Protein 1CDW (pdb70)

Structure (mmCIF, N/CA/C/O backbone):
data_1CDW
#
_entry.id   1CDW
#
_cell.length_a   45.800
_cell.length_b   78.000
_cell.length_c   97.400
_cell.angle_alpha   90.00
_cell.angle_beta   90.00
_cell.angle_gamma   90.00
#
_symmetry.space_group_name_H-M   'P 2 21 21'
#
loop_
_entity.id
_entity.type
_entity.pdbx_description
1 polymer "DNA (5'-D(*CP*TP*GP*CP*TP*AP*TP*AP*AP*AP*AP*GP*GP*CP*TP*G)-3')"
2 polymer "DNA (5'-D(*CP*AP*GP*CP*CP*TP*TP*TP*TP*AP*TP*AP*GP*CP*AP*G)-3')"
3 polymer 'PROTEIN (TATA BINDING PROTEIN (TBP))'
4 water water
#
loop_
_atom_site.group_PDB
_atom_site.id
_atom_site.type_symbol
_atom_site.label_atom_id
_atom_site.label_alt_id
_atom_site.label_comp_id
_atom_site.label_asym_id
_atom_site.label_entity_id
_atom_site.label_seq_id
_atom_site.pdbx_PDB_ins_code
_atom_site.Cartn_x
_atom_site.Cartn_y
_atom_site.Cartn_z
_atom_site.occupancy
_atom_site.B_iso_or_equiv
_atom_site.auth_seq_id
_atom_site.auth_comp_id
_atom_site.auth_asym_id
_atom_site.auth_atom_id
_atom_site.pdbx_PDB_model_num
ATOM 651 N N . SER C 3 1 ? 79.567 95.981 -35.807 1.00 31.29 155 SER A N 1
ATOM 652 C CA . SER C 3 1 ? 78.596 95.084 -36.391 1.00 28.46 155 SER A CA 1
A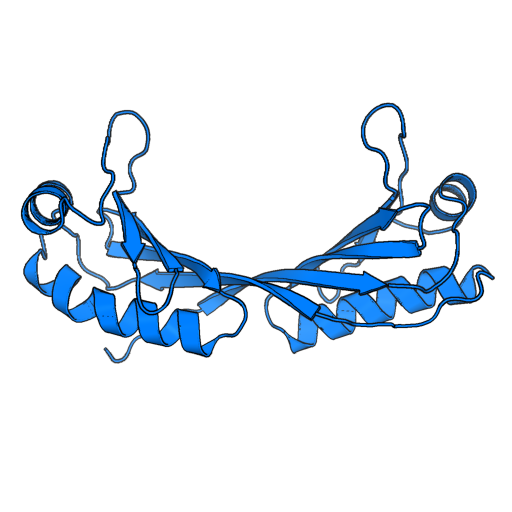TOM 653 C C . SER C 3 1 ? 79.183 93.703 -36.578 1.00 28.17 155 SER A C 1
ATOM 654 O O . SER C 3 1 ? 78.463 92.707 -36.552 1.00 37.13 155 SER A O 1
ATOM 657 N N . GLY C 3 2 ? 80.498 93.647 -36.761 1.00 29.06 156 GLY A N 1
ATOM 658 C CA . GLY C 3 2 ? 81.158 92.375 -36.994 1.00 27.86 156 GLY A CA 1
ATOM 659 C C . GLY C 3 2 ? 81.094 92.093 -38.486 1.00 30.80 156 GLY A C 1
ATOM 660 O O . GLY C 3 2 ? 81.434 91.007 -38.934 1.00 30.19 156 GLY A O 1
ATOM 661 N N . ILE C 3 3 ? 80.677 93.098 -39.254 1.00 33.09 157 ILE A N 1
ATOM 662 C CA . ILE C 3 3 ? 80.554 92.979 -40.701 1.00 33.55 157 ILE A CA 1
ATOM 663 C C . ILE C 3 3 ? 81.395 94.044 -41.383 1.00 30.23 157 ILE A C 1
ATOM 664 O O . ILE C 3 3 ? 81.250 95.229 -41.112 1.00 27.97 157 ILE A O 1
ATOM 669 N N . VAL C 3 4 ? 82.293 93.607 -42.253 1.00 32.19 158 VAL A N 1
ATOM 670 C CA . VAL C 3 4 ? 83.133 94.528 -42.994 1.00 32.37 158 VAL A CA 1
ATOM 671 C C . VAL C 3 4 ? 82.740 94.566 -44.473 1.00 31.06 158 VAL A C 1
ATOM 672 O O . VAL C 3 4 ? 82.780 93.541 -45.166 1.00 28.59 158 VAL A O 1
ATOM 676 N N . PRO C 3 5 ? 82.303 95.739 -44.955 1.00 28.92 159 PRO A N 1
ATOM 677 C CA . PRO C 3 5 ? 81.897 95.936 -46.350 1.00 29.25 159 PRO A CA 1
ATOM 678 C C . PRO C 3 5 ? 83.088 95.615 -47.257 1.00 28.59 159 PRO A C 1
ATOM 679 O O . PRO C 3 5 ? 84.229 95.968 -46.951 1.00 27.39 159 PRO A O 1
ATOM 683 N N . GLN C 3 6 ? 82.825 94.904 -48.340 1.00 27.19 160 GLN A N 1
ATOM 684 C CA . GLN C 3 6 ? 83.876 94.529 -49.259 1.00 28.10 160 GLN A CA 1
ATOM 685 C C . GLN C 3 6 ? 83.888 95.564 -50.374 1.00 25.16 160 GLN A C 1
ATOM 686 O O . GLN C 3 6 ? 82.828 95.974 -50.827 1.00 25.08 160 GLN A O 1
ATOM 692 N N . LEU C 3 7 ? 85.072 95.997 -50.796 1.00 22.96 161 LEU A N 1
ATOM 693 C CA . LEU C 3 7 ? 85.185 96.993 -51.861 1.00 23.66 161 LEU A CA 1
ATOM 694 C C . LEU C 3 7 ? 84.961 96.290 -53.194 1.00 23.33 161 LEU A C 1
ATOM 695 O O . LEU C 3 7 ? 85.524 95.227 -53.435 1.00 23.54 161 LEU A O 1
ATOM 700 N N . GLN C 3 8 ? 84.116 96.870 -54.043 1.00 21.35 162 GLN A N 1
ATOM 701 C CA . GLN C 3 8 ? 83.781 96.264 -55.325 1.00 20.55 162 GLN A CA 1
ATOM 702 C C . GLN C 3 8 ? 84.232 97.058 -56.538 1.00 22.17 162 GLN A C 1
ATOM 703 O O . GLN C 3 8 ? 84.328 96.503 -57.637 1.00 22.20 162 GLN A O 1
ATOM 709 N N . ASN C 3 9 ? 84.467 98.356 -56.364 1.00 19.49 163 ASN A N 1
ATOM 710 C CA . ASN C 3 9 ? 84.860 99.194 -57.494 1.00 22.11 163 ASN A CA 1
ATOM 711 C C . ASN C 3 9 ? 85.479 100.480 -56.972 1.00 21.47 163 ASN A C 1
ATOM 712 O O . ASN C 3 9 ? 85.041 101.017 -55.943 1.00 22.11 163 ASN A O 1
ATOM 717 N N . ILE C 3 10 ? 86.520 100.934 -57.667 1.00 20.57 164 ILE A N 1
ATOM 718 C CA . ILE C 3 10 ? 87.249 102.153 -57.326 1.00 21.05 164 ILE A CA 1
ATOM 719 C C . ILE C 3 10 ? 87.407 102.945 -58.624 1.00 22.41 164 ILE A C 1
ATOM 720 O O . ILE C 3 10 ? 87.739 102.371 -59.663 1.00 22.75 164 ILE A O 1
ATOM 725 N N . VAL C 3 11 ? 87.140 104.245 -58.569 1.00 22.05 165 VAL A N 1
ATOM 726 C CA . VAL C 3 11 ? 87.309 105.131 -59.719 1.00 20.89 165 VAL A CA 1
ATOM 727 C C . VAL C 3 11 ? 88.421 106.114 -59.318 1.00 25.14 165 VAL A C 1
ATOM 728 O O . VAL C 3 11 ? 88.322 106.794 -58.282 1.00 23.84 165 VAL A O 1
ATOM 732 N N . SER C 3 12 ? 89.481 106.167 -60.116 1.00 21.09 166 SER A N 1
ATOM 733 C CA . SER C 3 12 ? 90.592 107.061 -59.839 1.00 21.96 166 SER A CA 1
ATOM 734 C C . SER C 3 12 ? 90.944 107.899 -61.073 1.00 23.26 166 SER A C 1
ATOM 735 O O . SER C 3 12 ? 90.566 107.563 -62.196 1.00 20.27 166 SER A O 1
ATOM 738 N N . THR C 3 13 ? 91.612 109.029 -60.865 1.00 22.63 167 THR A N 1
ATOM 739 C CA . THR C 3 13 ? 92.024 109.852 -61.993 1.00 22.16 167 THR A CA 1
ATOM 740 C C . THR C 3 13 ? 93.498 110.184 -61.817 1.00 20.18 167 THR A C 1
ATOM 741 O O . THR C 3 13 ? 94.027 110.143 -60.702 1.00 19.63 167 THR A O 1
ATOM 745 N N . VAL C 3 14 ? 94.166 110.465 -62.921 1.00 20.10 168 VAL A N 1
ATOM 746 C CA . VAL C 3 14 ? 95.572 110.843 -62.886 1.00 20.84 168 VAL A CA 1
ATOM 747 C C . VAL C 3 14 ? 95.802 111.687 -64.134 1.00 23.03 168 VAL A C 1
ATOM 748 O O . VAL C 3 14 ? 95.032 111.603 -65.108 1.00 23.28 168 VAL A O 1
ATOM 752 N N . ASN C 3 15 ? 96.811 112.547 -64.086 1.00 23.07 169 ASN A N 1
ATOM 753 C CA . ASN C 3 15 ? 97.126 113.415 -65.209 1.00 22.74 169 ASN A CA 1
ATOM 754 C C . ASN C 3 15 ? 98.475 113.035 -65.801 1.00 23.62 169 ASN A C 1
ATOM 755 O O . ASN C 3 15 ? 99.501 113.111 -65.122 1.00 28.70 169 ASN A O 1
ATOM 760 N N . LEU C 3 16 ? 98.473 112.602 -67.061 1.00 27.61 170 LEU A N 1
ATOM 761 C CA . LEU C 3 16 ? 99.708 112.205 -67.757 1.00 29.69 170 LEU A CA 1
ATOM 762 C C . LEU C 3 16 ? 100.630 113.384 -68.118 1.00 29.61 170 LEU A C 1
ATOM 763 O O . LEU C 3 16 ? 101.751 113.202 -68.584 1.00 28.02 170 LEU A O 1
ATOM 768 N N . GLY C 3 17 ? 100.136 114.594 -67.908 1.00 32.87 171 GLY A N 1
ATOM 769 C CA . GLY C 3 17 ? 100.934 115.778 -68.149 1.00 35.37 171 GLY A CA 1
ATOM 770 C C . GLY C 3 17 ? 101.345 116.075 -69.574 1.00 38.24 171 GLY A C 1
ATOM 771 O O . GLY C 3 17 ? 102.324 116.800 -69.788 1.00 43.10 171 GLY A O 1
ATOM 772 N N . CYS C 3 18 ? 100.627 115.537 -70.552 1.00 33.31 172 CYS A N 1
ATOM 773 C CA . CYS C 3 18 ? 100.968 115.822 -71.936 1.00 32.84 172 CYS A CA 1
ATOM 774 C C . CYS C 3 18 ? 99.816 115.525 -72.887 1.00 32.78 172 CYS A C 1
ATOM 775 O O . CYS C 3 18 ? 98.959 114.684 -72.597 1.00 31.72 172 CYS A O 1
ATOM 778 N N . LYS C 3 19 ? 99.748 116.285 -73.976 1.00 31.53 173 LYS A N 1
ATOM 779 C CA . LYS C 3 19 ? 98.701 116.082 -74.967 1.00 33.22 173 LYS A CA 1
ATOM 780 C C . LYS C 3 19 ? 98.938 114.703 -75.555 1.00 31.13 173 LYS A C 1
ATOM 781 O O . LYS C 3 19 ? 100.084 114.268 -75.661 1.00 28.32 173 LYS A O 1
ATOM 787 N N . LEU C 3 20 ? 97.862 114.031 -75.942 1.00 29.53 174 LEU A N 1
ATOM 788 C CA . LEU C 3 20 ? 97.950 112.678 -76.475 1.00 29.28 174 LEU A CA 1
ATOM 789 C C . LEU C 3 20 ? 97.226 112.533 -77.796 1.00 30.87 174 LEU A C 1
ATOM 790 O O . LEU C 3 20 ? 96.199 113.176 -78.015 1.00 29.68 174 LEU A O 1
ATOM 795 N N . ASP C 3 21 ? 97.774 111.699 -78.682 1.00 32.53 175 ASP A N 1
ATOM 796 C CA . ASP C 3 21 ? 97.130 111.429 -79.960 1.00 30.31 175 ASP A CA 1
ATOM 797 C C . ASP C 3 21 ? 96.373 110.115 -79.786 1.00 31.46 175 ASP A C 1
ATOM 798 O O . ASP C 3 21 ? 96.961 109.032 -79.829 1.00 30.89 175 ASP A O 1
ATOM 803 N N . LEU C 3 22 ? 95.065 110.231 -79.572 1.00 34.07 176 LEU A N 1
ATOM 804 C CA . LEU C 3 22 ? 94.191 109.088 -79.358 1.00 28.64 176 LEU A CA 1
ATOM 805 C C . LEU C 3 22 ? 94.181 108.118 -80.532 1.00 30.08 176 LEU A C 1
ATOM 806 O O . LEU C 3 22 ? 94.122 106.905 -80.332 1.00 25.99 176 LEU A O 1
ATOM 811 N N . LYS C 3 23 ? 94.293 108.635 -81.754 1.00 29.83 177 LYS A N 1
ATOM 812 C CA . LYS C 3 23 ? 94.314 107.746 -82.919 1.00 30.41 177 LYS A CA 1
ATOM 813 C C . LYS C 3 23 ? 95.527 106.832 -82.875 1.00 28.60 177 LYS A C 1
ATOM 814 O O . LYS C 3 23 ? 95.420 105.619 -83.068 1.00 28.37 177 LYS A O 1
ATOM 820 N N . THR C 3 24 ? 96.668 107.416 -82.540 1.00 25.81 178 THR A N 1
ATOM 821 C CA . THR C 3 24 ? 97.909 106.674 -82.453 1.00 27.64 178 THR A CA 1
ATOM 822 C C . THR C 3 24 ? 97.826 105.656 -81.328 1.00 29.86 178 THR A C 1
ATOM 823 O O . THR C 3 24 ? 98.270 104.512 -81.478 1.00 30.04 178 THR A O 1
ATOM 827 N N . ILE C 3 25 ? 97.268 106.071 -80.193 1.00 28.87 179 ILE A N 1
ATOM 828 C CA . ILE C 3 25 ? 97.147 105.153 -79.072 1.00 29.01 179 ILE A CA 1
ATOM 829 C C . ILE C 3 25 ? 96.273 103.948 -79.441 1.00 29.18 179 ILE A C 1
ATOM 830 O O . ILE C 3 25 ? 96.647 102.795 -79.185 1.00 27.24 179 ILE A O 1
ATOM 835 N N . ALA C 3 26 ? 95.142 104.228 -80.087 1.00 26.77 180 ALA A N 1
ATOM 836 C CA . ALA C 3 26 ? 94.188 103.203 -80.487 1.00 27.50 180 ALA A CA 1
ATOM 837 C C . ALA C 3 26 ? 94.765 102.229 -81.500 1.00 29.21 180 ALA A C 1
ATOM 838 O O . ALA C 3 26 ? 94.436 101.043 -81.492 1.00 28.38 180 ALA A O 1
ATOM 840 N N . LEU C 3 27 ? 95.600 102.742 -82.393 1.00 29.07 181 LEU A N 1
ATOM 841 C CA . LEU C 3 27 ? 96.197 101.917 -83.423 1.00 30.26 181 LEU A CA 1
ATOM 842 C C . LEU C 3 27 ? 97.273 100.985 -82.900 1.00 30.15 181 LEU A C 1
ATOM 843 O O . LEU C 3 27 ? 97.289 99.787 -83.218 1.00 29.82 181 LEU A O 1
ATOM 848 N N . ARG C 3 28 ? 98.134 101.521 -82.045 1.00 27.76 182 ARG A N 1
ATOM 849 C CA . ARG C 3 28 ? 99.270 100.775 -81.524 1.00 27.13 182 ARG A CA 1
ATOM 850 C C . ARG C 3 28 ? 99.105 99.881 -80.293 1.00 31.98 182 ARG A C 1
ATOM 851 O O . ARG C 3 28 ? 99.722 98.803 -80.215 1.00 29.75 182 ARG A O 1
ATOM 859 N N . ALA C 3 29 ? 98.284 100.308 -79.336 1.00 31.57 183 ALA A N 1
ATOM 860 C CA . ALA C 3 29 ? 98.089 99.525 -78.122 1.00 30.34 183 ALA A CA 1
ATOM 861 C C . ALA C 3 29 ? 97.026 98.461 -78.242 1.00 30.58 183 ALA A C 1
ATOM 862 O O . ALA C 3 29 ? 95.968 98.669 -78.822 1.00 35.17 183 ALA A O 1
ATOM 864 N N . ARG C 3 30 ? 97.335 97.295 -77.702 1.00 37.91 184 ARG A N 1
ATOM 865 C CA . ARG C 3 30 ? 96.401 96.185 -77.712 1.00 40.94 184 ARG A CA 1
ATOM 866 C C . ARG C 3 30 ? 95.312 96.495 -76.686 1.00 37.36 184 ARG A C 1
ATOM 867 O O . ARG C 3 30 ? 95.571 97.147 -75.681 1.00 38.18 184 ARG A O 1
ATOM 875 N N . ASN C 3 31 ? 94.092 96.054 -76.960 1.00 34.56 185 ASN A N 1
ATOM 876 C CA . ASN C 3 31 ? 92.972 96.291 -76.060 1.00 31.56 185 ASN A CA 1
ATOM 877 C C . ASN C 3 31 ? 92.727 97.771 -75.854 1.00 30.71 185 ASN A C 1
ATOM 878 O O . ASN C 3 31 ? 92.395 98.204 -74.755 1.00 29.66 185 ASN A O 1
ATOM 883 N N . ALA C 3 32 ? 92.940 98.548 -76.908 1.00 28.76 186 ALA A N 1
ATOM 884 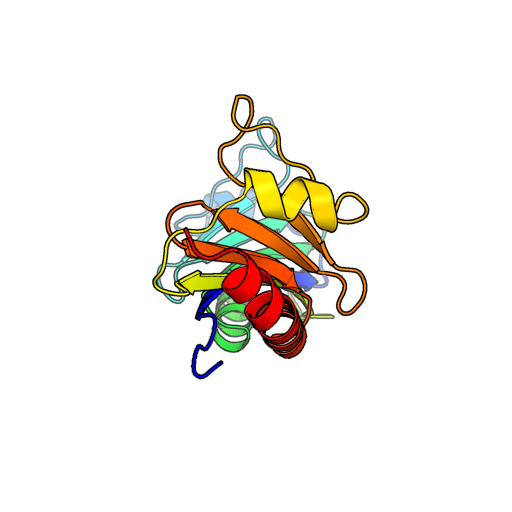C CA . ALA C 3 32 ? 92.725 99.985 -76.883 1.00 27.66 186 ALA A CA 1
ATOM 885 C C . ALA C 3 32 ? 91.842 100.326 -78.079 1.00 33.56 186 ALA A C 1
ATOM 886 O O . ALA C 3 32 ? 92.080 99.859 -79.197 1.00 34.61 186 ALA A O 1
ATOM 888 N N . GLU C 3 33 ? 90.800 101.113 -77.852 1.00 36.82 187 GLU A N 1
ATOM 889 C CA . GLU C 3 33 ? 89.911 101.488 -78.949 1.00 36.71 187 GLU A CA 1
ATOM 890 C C . GLU C 3 33 ? 89.562 102.951 -78.853 1.00 33.67 187 GLU A C 1
ATOM 891 O O . GLU C 3 33 ? 89.633 103.543 -77.786 1.00 29.81 187 GLU A O 1
ATOM 897 N N . TYR C 3 34 ? 89.222 103.534 -79.989 1.00 32.36 188 TYR A N 1
ATOM 898 C CA . TYR C 3 34 ? 88.874 104.937 -80.066 1.00 35.99 188 TYR A CA 1
ATOM 899 C C . TYR C 3 34 ? 87.847 105.184 -81.172 1.00 41.41 188 TYR A C 1
ATOM 900 O O . TYR C 3 34 ? 88.089 104.875 -82.340 1.00 48.28 188 TYR A O 1
ATOM 909 N N . ASN C 3 35 ? 86.693 105.709 -80.792 1.00 42.07 189 ASN A N 1
ATOM 910 C CA . ASN C 3 35 ? 85.627 106.022 -81.726 1.00 41.68 189 ASN A CA 1
ATOM 911 C C . ASN C 3 35 ? 85.105 107.354 -81.226 1.00 40.09 189 ASN A C 1
ATOM 912 O O . ASN C 3 35 ? 84.130 107.418 -80.467 1.00 38.52 189 ASN A O 1
ATOM 917 N N . PRO C 3 36 ? 85.752 108.442 -81.658 1.00 39.57 190 PRO A N 1
ATOM 918 C CA . PRO C 3 36 ? 85.387 109.805 -81.264 1.00 40.42 190 PRO A CA 1
ATOM 919 C C . PRO C 3 36 ? 83.911 110.150 -81.459 1.00 43.49 190 PRO A C 1
ATOM 920 O O . PRO C 3 36 ? 83.363 110.936 -80.693 1.00 46.79 190 PRO A O 1
ATOM 924 N N . LYS C 3 37 ? 83.272 109.548 -82.464 1.00 45.50 191 LYS A N 1
ATOM 925 C CA . LYS C 3 37 ? 81.859 109.794 -82.747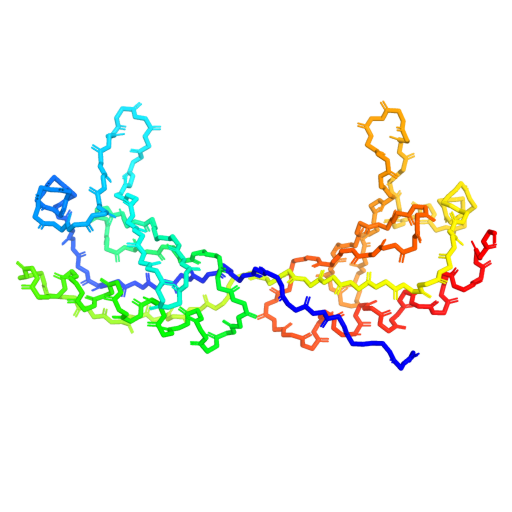 1.00 47.18 191 LYS A CA 1
ATOM 926 C C . LYS C 3 37 ? 80.966 109.150 -81.698 1.00 46.69 191 LYS A C 1
ATOM 927 O O . LYS C 3 37 ? 79.787 109.473 -81.602 1.00 50.74 191 LYS A O 1
ATOM 933 N N . ARG C 3 38 ? 81.531 108.230 -80.926 1.00 44.97 192 ARG A N 1
ATOM 934 C CA . ARG C 3 38 ? 80.788 107.545 -79.881 1.00 41.83 192 ARG A CA 1
ATOM 935 C C . ARG C 3 38 ? 81.138 108.089 -78.499 1.00 39.74 192 ARG A C 1
ATOM 936 O O . ARG C 3 38 ? 80.266 108.287 -77.654 1.00 37.85 192 ARG A O 1
ATOM 944 N N . PHE C 3 39 ? 82.429 108.309 -78.271 1.00 40.21 193 PHE A N 1
ATOM 945 C CA . PHE C 3 39 ? 82.928 108.818 -76.993 1.00 37.19 193 PHE A CA 1
ATOM 946 C C . PHE C 3 39 ? 84.259 109.518 -77.305 1.00 33.39 193 PHE A C 1
ATOM 947 O O . PHE C 3 39 ? 84.962 109.117 -78.230 1.00 36.23 193 PHE A O 1
ATOM 955 N N . ALA C 3 40 ? 84.599 110.548 -76.542 1.00 28.67 194 ALA A N 1
ATOM 956 C CA . ALA C 3 40 ? 85.816 111.316 -76.796 1.00 31.04 194 ALA A CA 1
ATOM 957 C C . ALA C 3 40 ? 87.133 110.777 -76.246 1.00 33.78 194 ALA A C 1
ATOM 958 O O . ALA C 3 40 ? 88.150 111.450 -76.346 1.00 38.45 194 ALA A O 1
ATOM 960 N N . ALA C 3 41 ? 87.138 109.561 -75.716 1.00 31.19 195 ALA A N 1
ATOM 961 C CA . ALA C 3 41 ? 88.356 109.017 -75.144 1.00 26.97 195 ALA A CA 1
ATOM 962 C C . ALA C 3 41 ? 88.725 107.659 -75.728 1.00 28.76 195 ALA A C 1
ATOM 963 O O . ALA C 3 41 ? 87.950 107.048 -76.473 1.00 27.78 195 ALA A O 1
ATOM 965 N N . VAL C 3 42 ? 89.939 107.216 -75.404 1.00 28.62 196 VAL A N 1
ATOM 966 C CA . VAL C 3 42 ? 90.424 105.904 -75.798 1.00 24.86 196 VAL A CA 1
ATOM 967 C C . VAL C 3 42 ? 89.982 105.029 -74.633 1.00 23.44 196 VAL A C 1
ATOM 968 O O . VAL C 3 42 ? 90.080 105.447 -73.470 1.00 21.53 196 VAL A O 1
ATOM 972 N N . ILE C 3 43 ? 89.406 103.874 -74.951 1.00 24.17 197 ILE A N 1
ATOM 973 C CA . ILE C 3 43 ? 88.985 102.924 -73.939 1.00 25.16 197 ILE A CA 1
ATOM 974 C C . ILE C 3 43 ? 90.042 101.827 -74.005 1.00 26.65 197 ILE A C 1
ATOM 975 O O . ILE C 3 43 ? 90.217 101.192 -75.052 1.00 23.41 197 ILE A O 1
ATOM 980 N N . MET C 3 44 ? 90.785 101.653 -72.912 1.00 26.18 198 MET A N 1
ATOM 981 C CA . MET C 3 44 ? 91.837 100.645 -72.847 1.00 24.82 198 MET A CA 1
ATOM 982 C C . MET C 3 44 ? 91.575 99.724 -71.673 1.00 25.75 198 MET A C 1
ATOM 983 O O . MET C 3 44 ? 91.085 100.161 -70.634 1.00 23.71 198 MET A O 1
ATOM 988 N N . ARG C 3 45 ? 91.909 98.451 -71.823 1.00 25.08 199 ARG A N 1
ATOM 989 C CA . ARG C 3 45 ? 91.687 97.496 -70.748 1.00 24.64 199 ARG A CA 1
ATOM 990 C C . ARG C 3 45 ? 92.904 96.627 -70.521 1.00 25.88 199 ARG A C 1
ATOM 991 O O . ARG C 3 45 ? 93.719 96.447 -71.427 1.00 26.93 199 ARG A O 1
ATOM 999 N N . ILE C 3 46 ? 93.073 96.191 -69.274 1.00 24.85 200 ILE A N 1
ATOM 1000 C CA . ILE C 3 46 ? 94.149 95.293 -68.905 1.00 25.56 200 ILE A CA 1
ATOM 1001 C C . ILE C 3 46 ? 93.499 94.220 -68.035 1.00 26.95 200 ILE A C 1
ATOM 1002 O O . ILE C 3 46 ? 92.501 94.481 -67.366 1.00 23.91 200 ILE A O 1
ATOM 1007 N N . ARG C 3 47 ? 94.030 93.004 -68.079 1.00 26.12 201 ARG A N 1
ATOM 1008 C CA . ARG C 3 47 ? 93.452 91.918 -67.298 1.00 27.54 201 ARG A CA 1
ATOM 1009 C C . ARG C 3 47 ? 93.899 91.862 -65.847 1.00 24.33 201 ARG A C 1
ATOM 1010 O O . ARG C 3 47 ? 93.222 91.281 -65.011 1.00 26.73 201 ARG A O 1
ATOM 1018 N N . GLU C 3 48 ? 94.986 92.542 -65.516 1.00 22.67 202 GLU A N 1
ATOM 1019 C CA . GLU C 3 48 ? 95.480 92.470 -64.158 1.00 27.87 202 GLU A CA 1
ATOM 1020 C C . GLU C 3 48 ? 96.258 93.704 -63.716 1.00 27.40 202 GLU A C 1
ATOM 1021 O O . GLU C 3 48 ? 97.282 94.027 -64.309 1.00 32.35 202 GLU A O 1
ATOM 1027 N N . PRO C 3 49 ? 95.701 94.499 -62.788 1.00 26.24 203 PRO A N 1
ATOM 1028 C CA . PRO C 3 49 ? 94.389 94.316 -62.151 1.00 26.48 203 PRO A CA 1
ATOM 1029 C C . PRO C 3 49 ? 93.305 94.509 -63.222 1.00 26.31 203 PRO A C 1
ATOM 1030 O O . PRO C 3 49 ? 93.438 95.384 -64.078 1.00 26.48 203 PRO A O 1
ATOM 1034 N N . ARG C 3 50 ? 92.285 93.652 -63.230 1.00 23.45 204 ARG A N 1
ATOM 1035 C CA . ARG C 3 50 ? 91.226 93.757 -64.228 1.00 19.67 204 ARG A CA 1
ATOM 1036 C C . ARG C 3 50 ? 90.533 95.123 -64.107 1.00 20.55 204 ARG A C 1
ATOM 1037 O O . ARG C 3 50 ? 89.746 95.361 -63.178 1.00 21.79 204 ARG A O 1
ATOM 1045 N N . THR C 3 51 ? 90.792 95.998 -65.072 1.00 17.49 205 THR A N 1
ATOM 1046 C CA . THR C 3 51 ? 90.256 97.352 -65.018 1.00 20.31 205 THR A CA 1
ATOM 1047 C C . THR C 3 51 ? 90.046 97.912 -66.407 1.00 18.56 205 THR A C 1
ATOM 1048 O O . THR C 3 51 ? 90.464 97.303 -67.385 1.00 18.30 205 THR A O 1
ATOM 1052 N N . THR C 3 52 ? 89.421 99.087 -66.474 1.00 20.22 206 THR A N 1
ATOM 1053 C CA . THR C 3 52 ? 89.190 99.803 -67.736 1.00 23.43 206 THR A CA 1
ATOM 1054 C C . THR C 3 52 ? 89.610 101.282 -67.582 1.00 24.88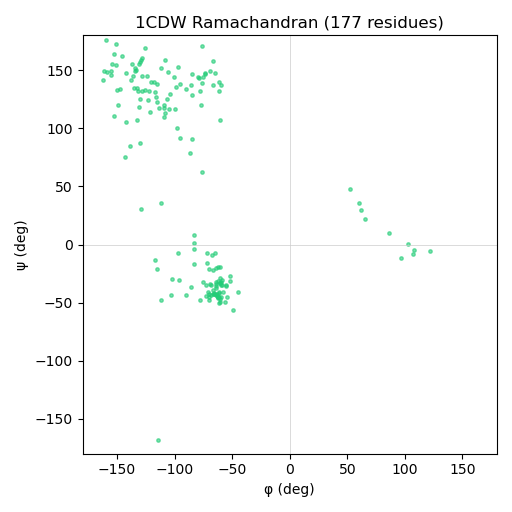 206 THR A C 1
ATOM 1055 O O . THR C 3 52 ? 89.266 101.930 -66.588 1.00 23.69 206 THR A O 1
ATOM 1059 N N . ALA C 3 53 ? 90.378 101.798 -68.538 1.00 23.58 207 ALA A N 1
ATOM 1060 C CA . ALA C 3 53 ? 90.803 103.190 -68.493 1.00 20.59 207 ALA A CA 1
ATOM 1061 C C . ALA C 3 53 ? 90.142 103.982 -69.599 1.00 21.34 207 ALA A C 1
ATOM 1062 O O . ALA C 3 53 ? 89.774 103.441 -70.645 1.00 21.21 207 ALA A O 1
ATOM 1064 N N . LEU C 3 54 ? 89.969 105.270 -69.346 1.00 20.23 208 LEU A N 1
ATOM 1065 C CA . LEU C 3 54 ? 89.420 106.190 -70.330 1.00 22.22 208 LEU A CA 1
ATOM 1066 C C . LEU C 3 54 ? 90.554 107.196 -70.439 1.00 19.93 208 LEU A C 1
ATOM 1067 O O . LEU C 3 54 ? 90.875 107.858 -69.464 1.00 19.40 208 LEU A O 1
ATOM 1072 N N . ILE C 3 55 ? 91.198 107.258 -71.598 1.00 21.16 209 ILE A N 1
ATOM 1073 C CA . ILE C 3 55 ? 92.328 108.151 -71.817 1.00 19.85 209 ILE A CA 1
ATOM 1074 C C . ILE C 3 55 ? 91.912 109.275 -72.764 1.00 24.05 209 ILE A C 1
ATOM 1075 O O . ILE C 3 55 ? 91.461 109.013 -73.881 1.00 24.79 209 ILE A O 1
ATOM 1080 N N . PHE C 3 56 ? 92.011 110.516 -72.291 1.00 23.32 210 PHE A N 1
ATOM 1081 C CA . PHE C 3 56 ? 91.612 111.697 -73.073 1.00 25.85 210 PHE A CA 1
ATOM 1082 C C . PHE C 3 56 ? 92.789 112.378 -73.775 1.00 26.49 210 PHE A C 1
ATOM 1083 O O . PHE C 3 56 ? 93.919 112.302 -73.304 1.00 26.76 210 PHE A O 1
ATOM 1091 N N . SER C 3 57 ? 92.529 113.056 -74.891 1.00 25.97 211 SER A N 1
ATOM 1092 C CA . SER C 3 57 ? 93.609 113.698 -75.639 1.00 29.73 211 SER A CA 1
ATOM 1093 C C . SER C 3 57 ? 94.356 114.747 -74.819 1.00 29.25 211 SER A C 1
ATOM 1094 O O . SER C 3 57 ? 95.519 115.069 -75.098 1.00 28.72 211 SER A O 1
ATOM 1097 N N . SER C 3 58 ? 93.702 115.200 -73.754 1.00 27.45 212 SER A N 1
ATOM 1098 C CA . SER C 3 58 ? 94.265 116.190 -72.852 1.00 28.16 212 SER A CA 1
ATOM 1099 C C . SER C 3 58 ? 95.425 115.631 -72.019 1.00 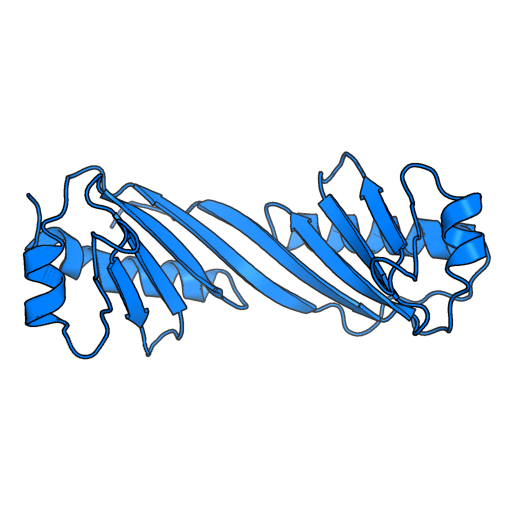28.02 212 SER A C 1
ATOM 1100 O O . SER C 3 58 ? 96.237 116.395 -71.499 1.00 29.01 212 SER A O 1
ATOM 1103 N N . GLY C 3 59 ? 95.481 114.310 -71.879 1.00 23.66 213 GLY A N 1
ATOM 1104 C CA . GLY C 3 59 ? 96.521 113.707 -71.071 1.00 24.05 213 GLY A CA 1
ATOM 1105 C C . GLY C 3 59 ? 95.921 113.205 -69.764 1.00 24.99 213 GLY A C 1
ATOM 1106 O O . GLY C 3 59 ? 96.602 112.536 -68.977 1.00 23.98 213 GLY A O 1
ATOM 1107 N N . LYS C 3 60 ? 94.650 113.532 -69.517 1.00 22.92 214 LYS A N 1
ATOM 1108 C CA . LYS C 3 60 ? 93.985 113.081 -68.299 1.00 22.46 214 LYS A CA 1
ATOM 1109 C C . LYS C 3 60 ? 93.416 111.688 -68.485 1.00 22.60 214 LYS A C 1
ATOM 1110 O O . LYS C 3 60 ? 93.014 111.319 -69.586 1.00 24.72 214 LYS A O 1
ATOM 1116 N N . MET C 3 61 ? 93.417 110.907 -67.413 1.00 22.46 215 MET A N 1
ATOM 1117 C CA . MET C 3 61 ? 92.941 109.541 -67.487 1.00 22.02 215 MET A CA 1
ATOM 1118 C C . MET C 3 61 ? 92.034 109.133 -66.324 1.00 21.78 215 MET A C 1
ATOM 1119 O O . MET C 3 61 ? 92.197 109.608 -65.201 1.00 26.00 215 MET A O 1
ATOM 1124 N N . VAL C 3 62 ? 91.039 108.298 -66.610 1.00 19.54 216 VAL A N 1
ATOM 1125 C CA . VAL C 3 62 ? 90.125 107.786 -65.585 1.00 22.27 216 VAL A CA 1
ATOM 1126 C C . VAL C 3 62 ? 90.342 106.258 -65.558 1.00 22.28 216 VAL A C 1
ATOM 1127 O O . VAL C 3 62 ? 90.405 105.632 -66.612 1.00 25.32 216 VAL A O 1
ATOM 1131 N N . CYS C 3 63 ? 90.533 105.693 -64.367 1.00 19.01 217 CYS A N 1
ATOM 1132 C CA . CYS C 3 63 ? 90.748 104.261 -64.188 1.00 19.42 217 CYS A CA 1
ATOM 1133 C C . CYS C 3 63 ? 89.573 103.719 -63.374 1.00 21.35 217 CYS A C 1
ATOM 1134 O O . CYS C 3 63 ? 89.258 104.242 -62.306 1.00 18.79 217 CYS A O 1
ATOM 1137 N N . THR C 3 64 ? 88.920 102.681 -63.882 1.00 19.96 218 THR A N 1
ATOM 1138 C CA . THR C 3 64 ? 87.762 102.117 -63.211 1.00 19.75 218 THR A CA 1
ATOM 1139 C C . THR C 3 64 ? 87.834 100.583 -63.048 1.00 21.38 218 THR A C 1
ATOM 1140 O O . THR C 3 64 ? 88.537 99.888 -63.813 1.00 19.24 218 THR A O 1
ATOM 1144 N N . GLY C 3 65 ? 87.093 100.068 -62.065 1.00 18.04 219 GLY A N 1
ATOM 1145 C CA . GLY C 3 65 ? 87.015 98.638 -61.853 1.00 16.70 219 GLY A CA 1
ATOM 1146 C C . GLY C 3 65 ? 87.890 97.945 -60.835 1.00 20.44 219 GLY A C 1
ATOM 1147 O O . GLY C 3 65 ? 87.662 96.770 -60.570 1.00 23.92 219 GLY A O 1
ATOM 1148 N N . ALA C 3 66 ? 88.902 98.613 -60.287 1.00 19.72 220 ALA A N 1
ATOM 1149 C CA . ALA C 3 66 ? 89.756 97.962 -59.298 1.00 18.33 220 ALA A CA 1
ATOM 1150 C C . ALA C 3 66 ? 89.014 97.638 -58.000 1.00 22.74 220 ALA A C 1
ATOM 1151 O O . ALA C 3 66 ? 87.989 98.244 -57.671 1.00 22.34 220 ALA A O 1
ATOM 1153 N N . LYS C 3 67 ? 89.545 96.672 -57.264 1.00 21.51 221 LYS A N 1
ATOM 1154 C CA . LYS C 3 67 ? 88.938 96.243 -56.023 1.00 24.24 221 LYS A CA 1
ATOM 1155 C C . LYS C 3 67 ? 89.569 96.887 -54.812 1.00 23.24 221 LYS A C 1
ATOM 1156 O O . LYS C 3 67 ? 89.105 96.680 -53.689 1.00 25.38 221 LYS A O 1
ATOM 1162 N N . SER C 3 68 ? 90.662 97.617 -55.025 1.00 23.44 222 SER A N 1
ATOM 1163 C CA . SER C 3 68 ? 91.323 98.328 -53.929 1.00 25.18 222 SER A CA 1
ATOM 1164 C C . SER C 3 68 ? 92.068 99.549 -54.463 1.00 27.61 222 SER A C 1
ATOM 1165 O O . SER C 3 68 ? 92.327 99.655 -55.672 1.00 27.19 222 SER A O 1
ATOM 1168 N N . GLU C 3 69 ? 92.423 100.446 -53.545 1.00 25.92 223 GLU A N 1
ATOM 1169 C CA . GLU C 3 69 ? 93.137 101.682 -53.849 1.00 25.22 223 GLU A CA 1
ATOM 1170 C C . GLU C 3 69 ? 94.490 101.338 -54.500 1.00 25.95 223 GLU A C 1
ATOM 1171 O O . GLU C 3 69 ? 94.878 101.936 -55.509 1.00 24.93 223 GLU A O 1
ATOM 1177 N N . GLU C 3 70 ? 95.182 100.355 -53.911 1.00 26.86 224 GLU A N 1
ATOM 1178 C CA . GLU C 3 70 ? 96.480 99.868 -54.390 1.00 29.38 224 GLU A CA 1
ATOM 1179 C C . GLU C 3 70 ? 96.332 99.321 -55.810 1.00 26.54 224 GLU A C 1
ATOM 1180 O O . GLU C 3 70 ? 97.138 99.616 -56.699 1.00 23.59 224 GLU A O 1
ATOM 1186 N N . ASN C 3 71 ? 95.331 98.465 -55.996 1.00 19.85 225 ASN A N 1
ATOM 1187 C CA . ASN C 3 71 ? 95.083 97.878 -57.292 1.00 22.80 225 ASN A CA 1
ATOM 1188 C C . ASN C 3 71 ? 94.704 98.951 -58.290 1.00 23.27 225 ASN A C 1
ATOM 1189 O O . ASN C 3 71 ? 95.055 98.861 -59.459 1.00 24.80 225 ASN A O 1
ATOM 1194 N N . SER C 3 72 ? 94.039 100.004 -57.833 1.00 23.72 226 SER A N 1
ATOM 1195 C CA . SER C 3 72 ? 93.650 101.093 -58.733 1.00 23.19 226 SER A CA 1
ATOM 1196 C C . SER C 3 72 ? 94.897 101.882 -59.180 1.00 22.08 226 SER A C 1
ATOM 1197 O O . SER C 3 72 ? 95.070 102.218 -60.366 1.00 19.62 226 SER A O 1
ATOM 1200 N N . ARG C 3 73 ? 95.762 102.191 -58.224 1.00 20.73 227 ARG A N 1
ATOM 1201 C CA . ARG C 3 73 ? 96.978 102.916 -58.547 1.00 25.02 227 ARG A CA 1
ATOM 1202 C C . ARG C 3 73 ? 97.908 102.042 -59.417 1.00 22.07 227 ARG A C 1
ATOM 1203 O O . ARG C 3 73 ? 98.548 102.529 -60.365 1.00 22.03 227 ARG A O 1
ATOM 1211 N N . LEU C 3 74 ? 97.966 100.754 -59.098 1.00 17.98 228 LEU A N 1
ATOM 1212 C CA . LEU C 3 74 ? 98.797 99.844 -59.866 1.00 20.24 228 LEU A CA 1
ATOM 1213 C C . LEU C 3 74 ? 98.324 99.818 -61.316 1.00 21.94 228 LEU A C 1
ATOM 1214 O O . LEU C 3 74 ? 99.135 99.931 -62.233 1.00 22.73 228 LEU A O 1
ATOM 1219 N N . ALA C 3 75 ? 97.013 99.695 -61.524 1.00 20.72 229 ALA A N 1
ATOM 1220 C CA . ALA C 3 75 ? 96.444 99.679 -62.873 1.00 20.80 229 ALA A CA 1
ATOM 1221 C C . ALA C 3 75 ? 96.723 101.022 -63.609 1.00 19.25 229 ALA A C 1
ATOM 1222 O O . ALA C 3 75 ? 97.170 101.045 -64.778 1.00 16.14 229 ALA A O 1
ATOM 1224 N N . ALA C 3 76 ? 96.519 102.134 -62.907 1.00 19.78 230 ALA A N 1
ATOM 1225 C CA . ALA C 3 76 ? 96.780 103.455 -63.483 1.00 19.04 230 ALA A CA 1
ATOM 1226 C C . ALA C 3 76 ? 98.242 103.580 -63.948 1.00 24.09 230 ALA A C 1
ATOM 1227 O O . ALA C 3 76 ? 98.501 104.156 -65.015 1.00 21.77 230 ALA A O 1
ATOM 1229 N N . ARG C 3 77 ? 99.194 103.050 -63.165 1.00 22.71 231 ARG A N 1
ATOM 1230 C CA . ARG C 3 77 ? 100.610 103.105 -63.559 1.00 23.70 231 ARG A CA 1
ATOM 1231 C C . ARG C 3 77 ? 100.885 102.229 -64.773 1.00 22.97 231 ARG A C 1
ATOM 1232 O O . ARG C 3 77 ? 101.698 102.583 -65.621 1.00 22.92 231 ARG A O 1
ATOM 1240 N N . LYS C 3 78 ? 100.196 101.099 -64.874 1.00 22.14 232 LYS A N 1
ATOM 1241 C CA . LYS C 3 78 ? 100.371 100.241 -66.037 1.00 23.15 232 LYS A CA 1
ATOM 1242 C C . LYS C 3 78 ? 99.872 100.957 -67.301 1.00 24.09 232 LYS A C 1
ATOM 1243 O O . LYS C 3 78 ? 100.532 100.899 -68.351 1.00 23.50 232 LYS A O 1
ATOM 1249 N N . TYR C 3 79 ? 98.727 101.642 -67.207 1.00 19.44 233 TYR A N 1
ATOM 1250 C CA . TYR C 3 79 ? 98.194 102.377 -68.362 1.00 21.64 233 TYR A CA 1
ATOM 1251 C C . TYR C 3 79 ? 99.147 103.523 -68.716 1.00 24.44 233 TYR A C 1
ATOM 1252 O O . TYR C 3 79 ? 99.393 103.801 -69.901 1.00 23.47 233 TYR A O 1
ATOM 1261 N N . ALA C 3 80 ? 99.657 104.206 -67.689 1.00 23.06 234 ALA A N 1
ATOM 1262 C CA . ALA C 3 80 ? 100.591 105.306 -67.897 1.00 21.97 234 ALA A CA 1
ATOM 1263 C C . ALA C 3 80 ? 101.860 104.799 -68.604 1.00 23.80 234 ALA A C 1
ATOM 1264 O O . ALA C 3 80 ? 102.380 105.453 -69.508 1.00 28.65 234 ALA A O 1
ATOM 1266 N N . ARG C 3 81 ? 102.351 103.629 -68.201 1.00 23.55 235 ARG A N 1
ATOM 1267 C CA . ARG C 3 81 ? 103.541 103.038 -68.803 1.00 25.89 235 ARG A CA 1
ATOM 1268 C C . ARG C 3 81 ? 103.308 102.732 -70.266 1.00 26.82 235 ARG A C 1
ATOM 1269 O O . ARG C 3 81 ? 104.181 102.962 -71.087 1.00 29.37 235 ARG A O 1
ATOM 1277 N N . VAL C 3 82 ? 102.141 102.184 -70.589 1.00 27.80 236 VAL A N 1
ATOM 1278 C CA . VAL C 3 82 ? 101.793 101.883 -71.982 1.00 26.61 236 VAL A CA 1
ATOM 1279 C C . VAL C 3 82 ? 101.895 103.149 -72.835 1.00 22.79 236 VAL A C 1
ATOM 1280 O O . VAL C 3 82 ? 102.539 103.150 -73.873 1.00 24.74 236 VAL A O 1
ATOM 1284 N N . VAL C 3 83 ? 101.279 104.229 -72.375 1.00 25.26 237 VAL A N 1
ATOM 1285 C CA . VAL C 3 83 ? 101.312 105.505 -73.094 1.00 27.97 237 VAL A CA 1
ATOM 1286 C C . VAL C 3 83 ? 102.758 106.020 -73.218 1.00 29.45 237 VAL A C 1
ATOM 1287 O O . VAL C 3 83 ? 103.184 106.512 -74.282 1.00 26.75 237 VAL A O 1
ATOM 1291 N N . GLN C 3 84 ? 103.510 105.862 -72.129 1.00 31.84 238 GLN A N 1
ATOM 1292 C CA . GLN C 3 84 ? 104.905 106.282 -72.074 1.00 32.81 238 GLN A CA 1
ATOM 1293 C C . GLN C 3 84 ? 105.755 105.531 -73.103 1.00 31.02 238 GLN A C 1
ATOM 1294 O O . GLN C 3 84 ? 106.474 106.153 -73.883 1.00 31.61 238 GLN A O 1
ATOM 1300 N N . LYS C 3 85 ? 105.644 104.201 -73.108 1.00 29.52 239 LYS A N 1
ATOM 1301 C CA . LYS C 3 85 ? 106.378 103.338 -74.029 1.00 27.20 239 LYS A CA 1
ATOM 1302 C C . LYS C 3 85 ? 106.037 103.655 -75.490 1.00 31.79 239 LYS A C 1
ATOM 1303 O O . LYS C 3 85 ? 106.853 103.426 -76.396 1.00 32.51 239 LYS A O 1
ATOM 1309 N N . LEU C 3 86 ? 104.821 104.140 -75.722 1.00 27.85 240 LEU A N 1
ATOM 1310 C CA . LEU C 3 86 ? 104.397 104.493 -77.067 1.00 27.95 240 LEU A CA 1
ATOM 1311 C C . LEU C 3 86 ? 105.207 105.683 -77.577 1.00 29.73 240 LEU A C 1
ATOM 1312 O O . LEU C 3 86 ? 105.278 105.917 -78.784 1.00 33.69 240 LEU A O 1
ATOM 1317 N N . GLY C 3 87 ? 105.783 106.453 -76.657 1.00 33.99 241 GLY A N 1
ATOM 1318 C CA . GLY C 3 87 ? 106.593 107.597 -77.048 1.00 31.41 241 GLY A CA 1
ATOM 1319 C C . GLY C 3 87 ? 106.154 108.949 -76.523 1.00 32.24 241 GLY A C 1
ATOM 1320 O O . GLY C 3 87 ? 106.849 109.948 -76.732 1.00 33.56 241 GLY A O 1
ATOM 1321 N N . PHE C 3 88 ? 105.009 109.001 -75.850 1.00 29.22 242 PHE A N 1
ATOM 1322 C CA . PHE C 3 88 ? 104.521 110.266 -75.309 1.00 30.21 242 PHE A CA 1
ATOM 1323 C C . PHE C 3 88 ? 105.262 110.600 -74.007 1.00 29.68 242 PHE A C 1
ATOM 1324 O O . PHE C 3 88 ? 105.604 109.704 -73.240 1.00 29.91 242 PHE A O 1
ATOM 1332 N N . PRO C 3 89 ? 105.562 111.895 -73.766 1.00 32.17 243 PRO A N 1
ATOM 1333 C CA . PRO C 3 89 ? 106.268 112.327 -72.536 1.00 34.10 243 PRO A CA 1
ATOM 1334 C C . PRO C 3 89 ? 105.347 112.338 -71.293 1.00 34.48 243 PRO A C 1
ATOM 1335 O O . PRO C 3 89 ? 105.154 113.375 -70.639 1.00 32.22 243 PRO A O 1
ATOM 1339 N N . ALA C 3 90 ? 104.852 111.147 -70.950 1.00 34.54 244 ALA A N 1
ATOM 1340 C CA . ALA C 3 90 ? 103.902 110.949 -69.857 1.00 32.62 244 ALA A CA 1
ATOM 1341 C C . ALA C 3 90 ? 104.484 111.002 -68.467 1.00 31.52 244 ALA A C 1
ATOM 1342 O O . ALA C 3 90 ? 105.549 110.450 -68.221 1.00 29.12 244 ALA A O 1
ATOM 1344 N N . LYS C 3 91 ? 103.736 111.652 -67.572 1.00 32.23 245 LYS A N 1
ATOM 1345 C CA . LYS C 3 91 ? 104.061 111.790 -66.150 1.00 32.54 245 LYS A CA 1
ATOM 1346 C C . LYS C 3 91 ? 102.969 111.011 -65.392 1.00 31.23 245 LYS A C 1
ATOM 1347 O O . LYS C 3 91 ? 102.172 110.279 -65.993 1.00 27.83 245 LYS A O 1
ATOM 1353 N N . PHE C 3 92 ? 102.918 111.198 -64.079 1.00 25.63 246 PHE A N 1
ATOM 1354 C CA . PHE C 3 92 ? 101.918 110.552 -63.245 1.00 22.75 246 PHE A CA 1
ATOM 1355 C C . PHE C 3 92 ? 101.575 111.611 -62.204 1.00 24.61 246 PHE A C 1
ATOM 1356 O O . PHE C 3 92 ? 102.018 111.541 -61.062 1.00 27.62 246 PHE A O 1
ATOM 1364 N N . LEU C 3 93 ? 100.804 112.611 -62.619 1.00 26.04 247 LEU A N 1
ATOM 1365 C CA . LEU C 3 93 ? 100.451 113.733 -61.751 1.00 26.96 247 LEU A CA 1
ATOM 1366 C C . LEU C 3 93 ? 99.083 113.727 -61.058 1.00 26.51 247 LEU A C 1
ATOM 1367 O O . LEU C 3 93 ? 98.057 113.407 -61.657 1.00 25.31 247 LEU A O 1
ATOM 1372 N N . ASP C 3 94 ? 99.084 114.080 -59.779 1.00 25.74 248 ASP A N 1
ATOM 1373 C CA . ASP C 3 94 ? 97.861 114.178 -58.998 1.00 27.66 248 ASP A CA 1
ATOM 1374 C C . ASP C 3 94 ? 96.953 112.966 -59.028 1.00 27.45 248 ASP A C 1
ATOM 1375 O O . ASP C 3 94 ? 95.749 113.110 -59.257 1.00 25.14 248 ASP A O 1
ATOM 1380 N N . PHE C 3 95 ? 97.519 111.779 -58.828 1.00 27.46 249 PHE A N 1
ATOM 1381 C CA . PHE C 3 95 ? 96.712 110.570 -58.791 1.00 24.19 249 P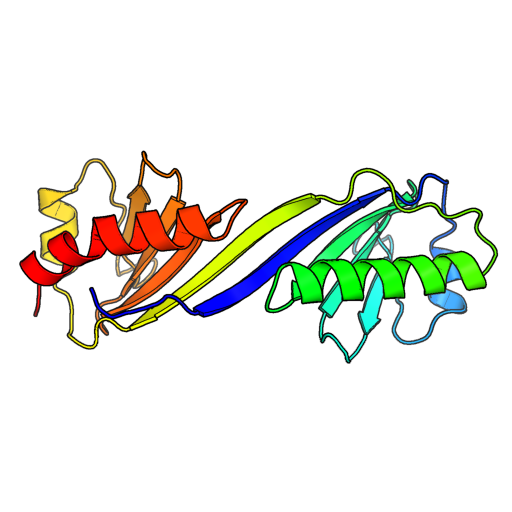HE A CA 1
ATOM 1382 C C . PHE C 3 95 ? 95.748 110.717 -57.623 1.00 25.02 249 PHE A C 1
ATOM 1383 O O . PHE C 3 95 ? 96.167 111.029 -56.509 1.00 25.27 249 PHE A O 1
ATOM 1391 N N . LYS C 3 96 ? 94.467 110.443 -57.854 1.00 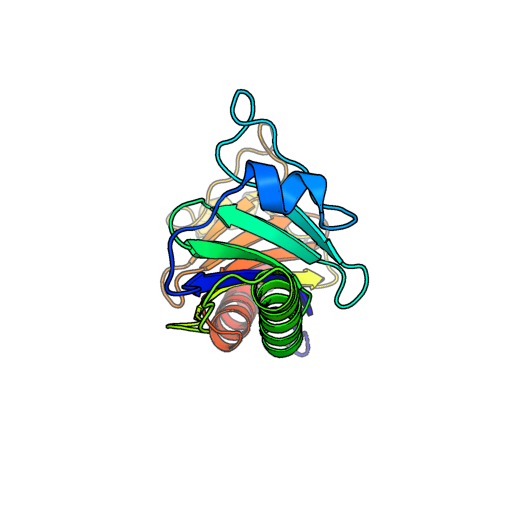22.39 250 LYS A N 1
ATOM 1392 C CA . LYS C 3 96 ? 93.490 110.593 -56.799 1.00 19.97 250 LYS A CA 1
ATOM 1393 C C . LYS C 3 96 ? 92.340 109.608 -56.873 1.00 19.32 250 LYS A C 1
ATOM 1394 O O . LYS C 3 96 ? 91.788 109.385 -57.949 1.00 19.78 250 LYS A O 1
ATOM 1400 N N . ILE C 3 97 ? 91.997 109.006 -55.731 1.00 20.35 251 ILE A N 1
ATOM 1401 C CA . ILE C 3 97 ? 90.838 108.104 -55.650 1.00 21.77 251 ILE A CA 1
ATOM 1402 C C . ILE C 3 97 ? 89.595 109.007 -55.608 1.00 22.36 251 ILE A C 1
ATOM 1403 O O . ILE C 3 97 ? 89.440 109.851 -54.715 1.00 19.47 251 ILE A O 1
ATOM 1408 N N . GLN C 3 98 ? 88.728 108.839 -56.600 1.00 21.77 252 GLN A N 1
ATOM 1409 C CA . GLN C 3 98 ? 87.537 109.654 -56.722 1.00 22.02 252 GLN A CA 1
ATOM 1410 C C . GLN C 3 98 ? 86.242 109.066 -56.156 1.00 21.99 252 GLN A C 1
ATOM 1411 O O . GLN C 3 98 ? 85.357 109.817 -55.706 1.00 23.18 252 GLN A O 1
ATOM 1417 N N . ASN C 3 99 ? 86.116 107.743 -56.178 1.00 19.12 253 ASN A N 1
ATOM 1418 C CA . ASN C 3 99 ? 84.896 107.108 -55.693 1.00 20.07 253 ASN A CA 1
ATOM 1419 C C . ASN C 3 99 ? 85.249 105.678 -55.350 1.00 18.69 253 ASN A C 1
ATOM 1420 O O . ASN C 3 99 ? 86.152 105.099 -55.950 1.00 19.44 253 ASN A O 1
ATOM 1425 N N . MET C 3 100 ? 84.573 105.132 -54.354 1.00 17.92 254 MET A N 1
ATOM 1426 C CA . MET C 3 100 ? 84.799 103.759 -53.927 1.00 19.16 254 MET A CA 1
ATOM 1427 C C . MET C 3 100 ? 83.423 103.162 -53.659 1.00 20.11 254 MET A C 1
ATOM 1428 O O . MET C 3 100 ? 82.541 103.833 -53.122 1.00 18.67 254 MET A O 1
ATOM 1433 N N . VAL C 3 101 ? 83.244 101.901 -54.011 1.00 18.53 255 VAL A N 1
ATOM 1434 C CA . VAL C 3 101 ? 81.971 101.230 -53.793 1.00 19.43 255 VAL A CA 1
ATOM 1435 C C . VAL C 3 101 ? 82.200 99.982 -52.930 1.00 21.72 255 VAL A C 1
ATOM 1436 O O . VAL C 3 101 ? 83.130 99.212 -53.172 1.00 21.79 255 VAL A O 1
ATOM 1440 N N . GLY C 3 102 ? 81.380 99.814 -51.898 1.00 23.52 256 GLY A N 1
ATOM 1441 C CA . GLY C 3 102 ? 81.490 98.656 -51.031 1.00 21.14 256 GLY A CA 1
ATOM 1442 C C . GLY C 3 102 ? 80.120 98.003 -50.909 1.00 27.01 256 GLY A C 1
ATOM 1443 O O . GLY C 3 102 ? 79.090 98.611 -51.258 1.00 22.89 256 GLY A O 1
ATOM 1444 N N . SER C 3 103 ? 80.100 96.738 -50.496 1.00 23.90 257 SER A N 1
ATOM 1445 C CA . SER C 3 103 ? 78.849 96.018 -50.304 1.00 25.28 257 SER A CA 1
ATOM 1446 C C . SER C 3 103 ? 79.014 94.954 -49.219 1.00 26.34 257 SER A C 1
ATOM 1447 O O . SER C 3 103 ? 80.141 94.523 -48.911 1.00 22.61 257 SER A O 1
ATOM 1450 N N . CYS C 3 104 ? 77.892 94.612 -48.592 1.00 26.24 258 CYS A N 1
ATOM 1451 C CA . CYS C 3 104 ? 77.857 93.613 -47.539 1.00 26.17 258 CYS A CA 1
ATOM 1452 C C . CYS C 3 104 ? 76.437 93.101 -47.385 1.00 26.21 258 CYS A C 1
ATOM 1453 O O . CYS C 3 104 ? 75.517 93.578 -48.035 1.00 25.36 258 CYS A O 1
ATOM 1456 N N . ASP C 3 105 ? 76.279 92.118 -46.518 1.00 29.34 259 ASP A N 1
ATOM 1457 C CA . ASP C 3 105 ? 75.010 91.487 -46.260 1.00 28.23 259 ASP A CA 1
ATOM 1458 C C . ASP C 3 105 ? 74.817 91.458 -44.745 1.00 30.95 259 ASP A C 1
ATOM 1459 O O . ASP C 3 105 ? 75.694 90.985 -44.022 1.00 33.08 259 ASP A O 1
ATOM 1464 N N . VAL C 3 106 ? 73.705 92.005 -44.254 1.00 30.87 260 VAL A N 1
ATOM 1465 C CA . VAL C 3 106 ? 73.449 91.994 -42.816 1.00 33.47 260 VAL A CA 1
ATOM 1466 C C . VAL C 3 106 ? 72.830 90.661 -42.414 1.00 37.22 260 VAL A C 1
ATOM 1467 O O . VAL C 3 106 ? 72.581 90.391 -41.247 1.00 40.63 260 VAL A O 1
ATOM 1471 N N . LYS C 3 107 ? 72.578 89.834 -43.418 1.00 40.10 261 LYS A N 1
ATOM 1472 C CA . LYS C 3 107 ? 72.022 88.508 -43.240 1.00 42.10 261 LYS A CA 1
ATOM 1473 C C . LYS C 3 107 ? 70.628 88.378 -42.624 1.00 43.33 261 LYS A C 1
ATOM 1474 O O . LYS C 3 107 ? 70.313 87.370 -41.996 1.00 45.40 261 LYS A O 1
ATOM 1480 N N . PHE C 3 108 ? 69.783 89.379 -42.828 1.00 43.35 262 PHE A N 1
ATOM 1481 C CA . PHE C 3 108 ? 68.402 89.322 -42.362 1.00 40.31 262 PHE A CA 1
ATOM 1482 C C . PHE C 3 108 ? 67.603 90.263 -43.248 1.00 41.81 262 PHE A C 1
ATOM 1483 O O . PHE C 3 108 ? 68.161 91.234 -43.765 1.00 39.38 262 PHE A O 1
ATOM 1491 N N . PRO C 3 109 ? 66.328 89.925 -43.529 1.00 41.49 263 PRO A N 1
ATOM 1492 C CA . PRO C 3 109 ? 65.471 90.766 -44.374 1.00 40.31 263 PRO A CA 1
ATOM 1493 C C . PRO C 3 109 ? 65.124 92.076 -43.669 1.00 38.85 263 PRO A C 1
ATOM 1494 O O . PRO C 3 109 ? 65.030 92.125 -42.441 1.00 38.20 263 PRO A O 1
ATOM 1498 N N . ILE C 3 110 ? 64.928 93.131 -44.452 1.00 33.60 264 ILE A N 1
ATOM 1499 C CA . ILE C 3 110 ? 64.661 94.442 -43.889 1.00 31.65 264 ILE A CA 1
ATOM 1500 C C . ILE C 3 110 ? 63.314 94.988 -44.342 1.00 34.14 264 ILE A C 1
ATOM 1501 O O . ILE C 3 110 ? 62.920 94.839 -45.500 1.00 32.58 264 ILE A O 1
ATOM 1506 N N . ARG C 3 111 ? 62.616 95.618 -43.406 1.00 34.85 265 ARG A N 1
ATOM 1507 C CA . ARG C 3 111 ? 61.322 96.217 -43.651 1.00 36.55 265 ARG A CA 1
ATOM 1508 C C . ARG C 3 111 ? 61.542 97.621 -44.165 1.00 36.86 265 ARG A C 1
ATOM 1509 O O . ARG C 3 111 ? 61.393 98.605 -43.423 1.00 37.38 265 ARG A O 1
ATOM 1517 N N . LEU C 3 112 ? 61.884 97.711 -45.445 1.00 37.43 266 LEU A N 1
ATOM 1518 C CA . LEU C 3 112 ? 62.141 98.991 -46.092 1.00 35.99 266 LEU A CA 1
ATOM 1519 C C . LEU C 3 112 ? 60.979 99.960 -45.955 1.00 35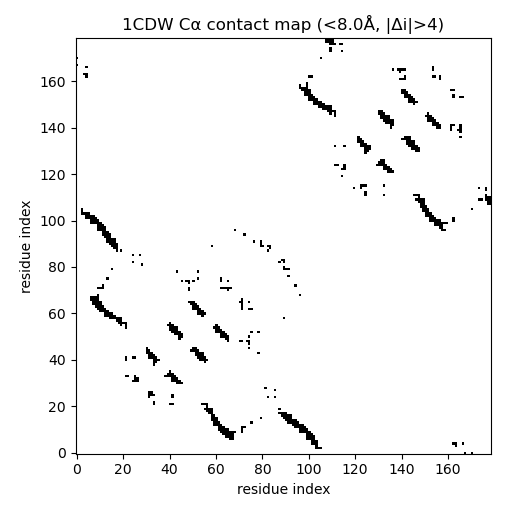.77 266 LEU A C 1
ATOM 1520 O O . LEU C 3 112 ? 61.188 101.169 -45.819 1.00 34.66 266 LEU A O 1
ATOM 1525 N N . GLU C 3 113 ? 59.758 99.422 -45.978 1.00 35.19 267 GLU A N 1
ATOM 1526 C CA . GLU C 3 113 ? 58.554 100.249 -45.866 1.00 37.54 267 GLU A CA 1
ATOM 1527 C C . GLU C 3 113 ? 58.563 100.986 -44.547 1.00 36.58 267 GLU A C 1
ATOM 1528 O O . GLU C 3 113 ? 58.049 102.107 -44.445 1.00 38.12 267 GLU A O 1
ATOM 1534 N N . GLY C 3 114 ? 59.136 100.341 -43.533 1.00 36.53 268 GLY A N 1
ATOM 1535 C CA . GLY C 3 114 ? 59.226 100.950 -42.223 1.00 38.56 268 GLY A CA 1
ATOM 1536 C C . GLY C 3 114 ? 60.343 101.973 -42.142 1.00 40.34 268 GLY A C 1
ATOM 1537 O O . GLY C 3 114 ? 60.146 103.108 -41.658 1.00 39.91 268 GLY A O 1
ATOM 1538 N N . LEU C 3 115 ? 61.518 101.582 -42.632 1.00 39.21 269 LEU A N 1
ATOM 1539 C CA . LEU C 3 115 ? 62.677 102.461 -42.603 1.00 35.58 269 LEU A CA 1
ATOM 1540 C C . LEU C 3 115 ? 62.364 103.789 -43.253 1.00 35.88 269 LEU A C 1
ATOM 1541 O O . LEU C 3 115 ? 62.673 104.837 -42.690 1.00 38.65 269 LEU A O 1
ATOM 1546 N N . VAL C 3 116 ? 61.709 103.753 -44.409 1.00 32.12 270 VAL A N 1
ATOM 1547 C CA . VAL C 3 116 ? 61.408 104.980 -45.127 1.00 31.14 270 VAL A CA 1
ATOM 1548 C C . VAL C 3 116 ? 60.569 105.979 -44.332 1.00 35.58 270 VAL A C 1
ATOM 1549 O O . VAL C 3 116 ? 60.802 107.189 -44.390 1.00 38.15 270 VAL A O 1
ATOM 1553 N N . LEU C 3 117 ? 59.658 105.460 -43.519 1.00 38.89 271 LEU A N 1
ATOM 1554 C CA . LEU C 3 117 ? 58.767 106.300 -42.722 1.00 42.29 271 LEU A CA 1
ATOM 1555 C C . LEU C 3 117 ? 59.501 107.032 -41.596 1.00 42.93 271 LEU A C 1
ATOM 1556 O O . LEU C 3 117 ? 59.332 108.233 -41.391 1.00 45.10 271 LEU A O 1
ATOM 1561 N N . THR C 3 118 ? 60.310 106.290 -40.857 1.00 42.73 272 THR A N 1
ATOM 1562 C CA . THR C 3 118 ? 61.062 106.857 -39.756 1.00 42.79 272 THR A CA 1
ATOM 1563 C C . THR C 3 118 ? 62.226 107.736 -40.224 1.00 42.21 272 THR A C 1
ATOM 1564 O O . THR C 3 118 ? 62.539 108.749 -39.602 1.00 42.90 272 THR A O 1
ATOM 1568 N N . HIS C 3 119 ? 62.859 107.358 -41.331 1.00 39.81 273 HIS A N 1
ATOM 1569 C CA . HIS C 3 119 ? 63.998 108.116 -41.822 1.00 37.04 273 HIS A CA 1
ATOM 1570 C C . HIS C 3 119 ? 63.723 108.827 -43.105 1.00 38.80 273 HIS A C 1
ATOM 1571 O O . HIS C 3 119 ? 64.611 108.996 -43.942 1.00 40.36 273 HIS A O 1
ATOM 1578 N N . GLN C 3 120 ? 62.490 109.293 -43.220 1.00 40.45 274 GLN A N 1
ATOM 1579 C CA . GLN C 3 120 ? 62.031 110.038 -44.380 1.00 43.79 274 GLN A CA 1
ATOM 1580 C C . GLN C 3 120 ? 63.012 111.112 -44.845 1.00 38.89 274 GLN A C 1
ATOM 1581 O O . GLN C 3 120 ? 63.261 111.253 -46.041 1.00 35.10 274 GLN A O 1
ATOM 1587 N N . GLN C 3 121 ? 63.616 111.828 -43.902 1.00 38.12 275 GLN A N 1
ATOM 1588 C CA . GLN C 3 121 ? 64.552 112.881 -44.264 1.00 37.81 275 GLN A CA 1
ATOM 1589 C C . GLN C 3 121 ? 65.798 112.429 -45.016 1.00 36.78 275 GLN A C 1
ATOM 1590 O O . GLN C 3 121 ? 66.416 113.243 -45.701 1.00 39.11 275 GLN A O 1
ATOM 1596 N N . PHE C 3 122 ? 66.143 111.145 -44.937 1.00 34.66 276 PHE A N 1
ATOM 1597 C CA . PHE C 3 122 ? 67.342 110.630 -45.628 1.00 34.68 276 PHE A CA 1
ATOM 1598 C C . PHE C 3 122 ? 67.042 109.590 -46.707 1.00 33.94 276 PHE A C 1
ATOM 1599 O O . PHE C 3 122 ? 67.928 109.231 -47.490 1.00 30.13 276 PHE A O 1
ATOM 1607 N N . SER C 3 123 ? 65.816 109.073 -46.709 1.00 32.59 277 SER A N 1
ATOM 1608 C CA . SER C 3 123 ? 65.439 108.014 -47.629 1.00 27.74 277 SER A CA 1
ATOM 1609 C C . SER C 3 123 ? 64.552 108.335 -48.810 1.00 30.22 277 SER A C 1
ATOM 1610 O O . SER C 3 123 ? 63.696 109.215 -48.750 1.00 32.86 277 SER A O 1
ATOM 1613 N N . SER C 3 124 ? 64.781 107.591 -49.888 1.00 30.42 278 SER A N 1
ATOM 1614 C CA . SER C 3 124 ? 63.991 107.665 -51.105 1.00 33.12 278 SER A CA 1
ATOM 1615 C C . SER C 3 124 ? 63.684 106.207 -51.380 1.00 32.99 278 SER A C 1
ATOM 1616 O O . SER C 3 124 ? 64.600 105.404 -51.546 1.00 30.96 278 SER A O 1
ATOM 1619 N N . TYR C 3 125 ? 62.407 105.854 -51.375 1.00 32.12 279 TYR A N 1
ATOM 1620 C CA . TYR C 3 125 ? 62.027 104.475 -51.621 1.00 31.91 279 TYR A CA 1
ATOM 1621 C C . TYR C 3 125 ? 60.752 104.361 -52.443 1.00 33.15 279 TYR A C 1
ATOM 1622 O O . TYR C 3 125 ? 59.663 104.651 -51.943 1.00 33.58 279 TYR A O 1
ATOM 1631 N N . GLU C 3 126 ? 60.896 103.997 -53.712 1.00 28.69 280 GLU A N 1
ATOM 1632 C CA . GLU C 3 126 ? 59.747 103.793 -54.573 1.00 25.97 280 GLU A CA 1
ATOM 1633 C C . GLU C 3 126 ? 59.995 102.433 -55.190 1.00 26.41 280 GLU A C 1
ATOM 1634 O O . GLU C 3 126 ? 60.560 102.321 -56.285 1.00 25.03 280 GLU A O 1
ATOM 1640 N N . PRO C 3 127 ? 59.551 101.376 -54.509 1.00 23.98 281 PRO A N 1
ATOM 1641 C CA . PRO C 3 127 ? 59.727 100.005 -54.970 1.00 25.83 281 PRO A CA 1
ATOM 1642 C C . PRO C 3 127 ? 59.259 99.734 -56.394 1.00 28.70 281 PRO A C 1
ATOM 1643 O O . PRO C 3 127 ? 59.798 98.847 -57.058 1.00 29.83 281 PRO A O 1
ATOM 1647 N N . GLU C 3 128 ? 58.294 100.503 -56.888 1.00 28.83 282 GLU A N 1
ATOM 1648 C CA . GLU C 3 128 ? 57.855 100.270 -58.255 1.00 30.49 282 GLU A CA 1
ATOM 1649 C C . GLU C 3 128 ? 58.746 100.964 -59.273 1.00 31.67 282 GLU A C 1
ATOM 1650 O O . GLU C 3 128 ? 58.485 100.905 -60.472 1.00 35.85 282 GLU A O 1
ATOM 1656 N N . LEU C 3 129 ? 59.789 101.639 -58.803 1.00 27.18 283 LEU A N 1
ATOM 1657 C CA . LEU C 3 129 ? 60.714 102.293 -59.724 1.00 26.30 283 LEU A CA 1
ATOM 1658 C C . LEU C 3 129 ? 62.024 101.520 -59.600 1.00 28.13 283 LEU A C 1
ATOM 1659 O O . LEU C 3 129 ? 62.628 101.119 -60.601 1.00 26.74 283 LEU A O 1
ATOM 1664 N N . PHE C 3 130 ? 62.439 101.296 -58.357 1.00 25.97 284 PHE A N 1
ATOM 1665 C CA . PHE C 3 130 ? 63.678 100.579 -58.058 1.00 24.83 284 PHE A CA 1
ATOM 1666 C C . PHE C 3 130 ? 63.455 99.878 -56.703 1.00 23.81 284 PHE A C 1
ATOM 1667 O O . PHE C 3 130 ? 62.963 100.488 -55.753 1.00 26.73 284 PHE A O 1
ATOM 1675 N N . PRO C 3 131 ? 63.800 98.582 -56.599 1.00 21.99 285 PRO A N 1
ATOM 1676 C CA . PRO C 3 131 ? 63.611 97.824 -55.362 1.00 21.17 285 PRO A CA 1
ATOM 1677 C C . PRO C 3 131 ? 64.458 98.196 -54.137 1.00 24.18 285 PRO A C 1
ATOM 1678 O O . PRO C 3 131 ? 64.233 97.672 -53.050 1.00 27.50 285 PRO A O 1
ATOM 1682 N N . GLY C 3 132 ? 65.439 99.070 -54.318 1.00 25.11 286 GLY A N 1
ATOM 1683 C CA . GLY C 3 132 ? 66.285 99.468 -53.213 1.00 22.87 286 GLY A CA 1
ATOM 1684 C C . GLY C 3 132 ? 65.913 100.813 -52.620 1.00 24.13 286 GLY A C 1
ATOM 1685 O O . GLY C 3 132 ? 65.453 101.716 -53.315 1.00 22.78 286 GLY A O 1
ATOM 1686 N N . LEU C 3 133 ? 66.053 100.910 -51.306 1.00 26.09 287 LEU A N 1
ATOM 1687 C CA . LEU C 3 133 ? 65.785 102.129 -50.563 1.00 24.15 287 LEU A CA 1
ATOM 1688 C C . LEU C 3 133 ? 67.117 102.875 -50.694 1.00 23.27 287 LEU A C 1
ATOM 1689 O O . LEU C 3 133 ? 68.174 102.305 -50.459 1.00 23.90 287 LEU A O 1
ATOM 1694 N N . ILE C 3 134 ? 67.071 104.128 -51.113 1.00 22.47 288 ILE A N 1
ATOM 1695 C CA . ILE C 3 134 ? 68.281 104.929 -51.261 1.00 25.83 288 ILE A CA 1
ATOM 1696 C C . ILE C 3 134 ? 68.425 105.830 -50.025 1.00 27.32 288 ILE A C 1
ATOM 1697 O O . ILE C 3 134 ? 67.570 106.675 -49.741 1.00 25.84 288 ILE A O 1
ATOM 1702 N N . TYR C 3 135 ? 69.497 105.611 -49.273 1.00 24.24 289 TYR A N 1
ATOM 1703 C CA . TYR C 3 135 ? 69.736 106.366 -48.054 1.00 25.37 289 TYR A CA 1
ATOM 1704 C C . TYR C 3 135 ? 70.887 107.341 -48.230 1.00 25.57 289 TYR A C 1
ATOM 1705 O O . TYR C 3 135 ? 72.039 106.935 -48.439 1.00 27.08 289 TYR A O 1
ATOM 1714 N N . ARG C 3 136 ? 70.564 108.628 -48.184 1.00 25.28 290 ARG A N 1
ATOM 1715 C CA . ARG C 3 136 ? 71.563 109.667 -48.334 1.00 25.22 290 ARG A CA 1
ATOM 1716 C C . ARG C 3 136 ? 72.015 110.114 -46.967 1.00 28.12 290 ARG A C 1
ATOM 1717 O O . ARG C 3 136 ? 71.375 110.960 -46.333 1.00 30.69 290 ARG A O 1
ATOM 1725 N N . MET C 3 137 ? 73.073 109.472 -46.480 1.00 28.06 291 MET A N 1
ATOM 1726 C CA . MET C 3 137 ? 73.640 109.783 -45.170 1.00 29.09 291 MET A CA 1
ATOM 1727 C C . MET C 3 137 ? 74.444 111.098 -45.237 1.00 30.70 291 MET A C 1
ATOM 1728 O O . MET C 3 137 ? 75.085 111.402 -46.258 1.00 28.13 291 MET A O 1
ATOM 1733 N N . ILE C 3 138 ? 74.389 111.887 -44.163 1.00 31.42 292 ILE A N 1
ATOM 1734 C CA . ILE C 3 138 ? 75.099 113.171 -44.107 1.00 30.46 292 ILE A CA 1
ATOM 1735 C C . ILE C 3 138 ? 76.514 113.049 -43.546 1.00 28.23 292 ILE A C 1
ATOM 1736 O O . ILE C 3 138 ? 77.448 113.653 -44.072 1.00 31.59 292 ILE A O 1
ATOM 1741 N N . LYS C 3 139 ? 76.685 112.281 -42.479 1.00 28.43 293 LYS A N 1
ATOM 1742 C CA . LYS C 3 139 ? 78.008 112.102 -41.890 1.00 30.46 293 LYS A CA 1
ATOM 1743 C C . LYS C 3 139 ? 78.242 110.621 -41.645 1.00 26.29 293 LYS A C 1
ATOM 1744 O O . LYS C 3 139 ? 77.552 110.013 -40.831 1.00 31.47 293 LYS A O 1
ATOM 1750 N N . PRO C 3 140 ? 79.107 109.984 -42.445 1.00 25.73 294 PRO A N 1
ATOM 1751 C CA . PRO C 3 140 ? 79.832 110.616 -43.549 1.00 26.39 294 PRO A CA 1
ATOM 1752 C C . PRO C 3 140 ? 78.867 110.797 -44.722 1.00 26.70 294 PRO A C 1
ATOM 1753 O O . PRO C 3 140 ? 77.730 110.320 -44.679 1.00 23.31 294 PRO A O 1
ATOM 1757 N N . ARG C 3 141 ? 79.295 111.521 -45.744 1.00 25.28 295 ARG A N 1
ATOM 1758 C CA . ARG C 3 141 ? 78.437 111.756 -46.886 1.00 25.55 295 ARG A CA 1
ATOM 1759 C C . ARG C 3 141 ? 78.554 110.586 -47.846 1.00 25.76 295 ARG A C 1
ATOM 1760 O O . ARG C 3 141 ? 79.456 110.510 -48.690 1.00 25.84 295 ARG A O 1
ATOM 1768 N N . ILE C 3 142 ? 77.679 109.620 -47.643 1.00 25.28 296 ILE A N 1
ATOM 1769 C CA . ILE C 3 142 ? 77.666 108.439 -48.469 1.00 25.67 296 ILE A CA 1
ATOM 1770 C C . ILE C 3 142 ? 76.250 108.004 -48.716 1.00 26.04 296 ILE A C 1
ATOM 1771 O O . ILE C 3 142 ? 75.367 108.227 -47.880 1.00 27.47 296 ILE A O 1
ATOM 1776 N N . VAL C 3 143 ? 76.041 107.431 -49.899 1.00 26.28 297 VAL A N 1
ATOM 1777 C CA . VAL C 3 143 ? 74.735 106.948 -50.309 1.00 24.67 297 VAL A CA 1
ATOM 1778 C C . VAL C 3 143 ? 74.720 105.434 -50.194 1.00 23.92 297 VAL A C 1
ATOM 1779 O O . VAL C 3 143 ? 75.650 104.749 -50.627 1.00 24.23 297 VAL A O 1
ATOM 1783 N N . LEU C 3 144 ? 73.691 104.926 -49.531 1.00 23.16 298 LEU A N 1
ATOM 1784 C CA . LEU C 3 144 ? 73.528 103.506 -49.355 1.00 19.75 298 LEU A CA 1
ATOM 1785 C C . LEU C 3 144 ? 72.260 103.048 -50.090 1.00 22.44 298 LEU A C 1
ATOM 1786 O O . LEU C 3 144 ? 71.257 103.760 -50.116 1.00 19.26 298 LEU A O 1
ATOM 1791 N N . LEU C 3 145 ? 72.362 101.905 -50.766 1.00 23.50 299 LEU A N 1
ATOM 1792 C CA . LEU C 3 145 ? 71.248 101.271 -51.477 1.00 25.47 299 LEU A CA 1
ATOM 1793 C C . LEU C 3 145 ? 70.970 100.052 -50.591 1.00 23.95 299 LEU A C 1
ATOM 1794 O O . LEU C 3 145 ? 71.787 99.135 -50.473 1.00 22.87 299 LEU A O 1
ATOM 1799 N N . ILE C 3 146 ? 69.839 100.097 -49.908 1.00 23.95 300 ILE A N 1
ATOM 1800 C CA . ILE C 3 146 ? 69.457 99.061 -48.970 1.00 24.47 300 ILE A CA 1
ATOM 1801 C C . ILE C 3 146 ? 68.335 98.188 -49.543 1.00 25.25 300 ILE A C 1
ATOM 1802 O O . ILE C 3 146 ? 67.277 98.683 -49.937 1.00 23.30 300 ILE A O 1
ATOM 1807 N N . PHE C 3 147 ? 68.571 96.884 -49.582 1.00 25.82 301 PHE A N 1
ATOM 1808 C CA . PHE C 3 147 ? 67.598 95.969 -50.150 1.00 27.90 301 PHE A CA 1
ATOM 1809 C C . PHE C 3 147 ? 66.865 95.099 -49.133 1.00 29.40 301 PHE A C 1
ATOM 1810 O O . PHE C 3 147 ? 67.347 94.890 -48.023 1.00 25.44 301 PHE A O 1
ATOM 1818 N N . VAL C 3 148 ? 65.704 94.585 -49.534 1.00 31.69 302 VAL A N 1
ATOM 1819 C CA . VAL C 3 148 ? 64.907 93.732 -48.652 1.00 34.91 302 VAL A CA 1
ATOM 1820 C C . VAL C 3 148 ? 65.659 92.469 -48.239 1.00 33.10 302 VAL A C 1
ATOM 1821 O O . VAL C 3 148 ? 65.485 91.960 -47.134 1.00 35.38 302 VAL A O 1
ATOM 1825 N N . SER C 3 149 ? 66.499 91.968 -49.132 1.00 32.07 303 SER A N 1
ATOM 1826 C CA . SER C 3 149 ? 67.275 90.772 -48.859 1.00 31.09 303 SER A CA 1
ATOM 1827 C C . SER C 3 149 ? 68.248 90.974 -47.711 1.00 31.07 303 SER A C 1
ATOM 1828 O O . SER C 3 149 ? 68.709 89.997 -47.097 1.00 32.08 303 SER A O 1
ATOM 1831 N N . GLY C 3 150 ? 68.564 92.227 -47.405 1.00 32.36 304 GLY A N 1
ATOM 1832 C CA . GLY C 3 150 ? 69.506 92.502 -46.341 1.00 28.84 304 GLY A CA 1
ATOM 1833 C C . GLY C 3 150 ? 70.850 92.855 -46.945 1.00 28.07 304 GLY A C 1
ATOM 1834 O O . GLY C 3 150 ? 71.824 93.084 -46.222 1.00 30.94 304 GLY A O 1
ATOM 1835 N N . LYS C 3 151 ? 70.927 92.864 -48.270 1.00 24.55 305 LYS A N 1
ATOM 1836 C CA . LYS C 3 151 ? 72.154 93.227 -48.965 1.00 24.70 305 LYS A CA 1
ATOM 1837 C C . LYS C 3 151 ? 72.209 94.753 -48.939 1.00 24.66 305 LYS A C 1
ATOM 1838 O O . LYS C 3 151 ? 71.168 95.412 -49.044 1.00 21.82 305 LYS A O 1
ATOM 1844 N N . VAL C 3 152 ? 73.414 95.306 -48.805 1.00 26.06 306 VAL A N 1
ATOM 1845 C CA . VAL C 3 152 ? 73.608 96.760 -48.751 1.00 25.55 306 VAL A CA 1
ATOM 1846 C C . VAL C 3 152 ? 74.786 97.189 -49.628 1.00 24.04 306 VAL A C 1
ATOM 1847 O O . VAL C 3 152 ? 75.839 96.542 -49.633 1.00 21.13 306 VAL A O 1
ATOM 1851 N N . VAL C 3 153 ? 74.589 98.248 -50.402 1.00 20.22 307 VAL A N 1
ATOM 1852 C CA . VAL C 3 153 ? 75.660 98.774 -51.244 1.00 23.08 307 VAL A CA 1
ATOM 1853 C C . VAL C 3 153 ? 75.920 100.189 -50.736 1.00 22.47 307 VAL A C 1
ATOM 1854 O O . VAL C 3 153 ? 74.980 100.917 -50.401 1.00 23.72 307 VAL A O 1
ATOM 1858 N N . LEU C 3 154 ? 77.186 100.574 -50.666 1.00 20.98 308 LEU A N 1
ATOM 1859 C CA . LEU C 3 154 ? 77.556 101.897 -50.194 1.00 19.99 308 LEU A CA 1
ATOM 1860 C C . LEU C 3 154 ? 78.426 102.554 -51.256 1.00 19.44 308 LEU A C 1
ATOM 1861 O O . LEU C 3 154 ? 79.345 101.940 -51.768 1.00 18.28 308 LEU A O 1
ATOM 1866 N N . THR C 3 155 ? 78.147 103.799 -51.594 1.00 19.01 309 THR A N 1
ATOM 1867 C CA . THR C 3 155 ? 78.955 104.452 -52.603 1.00 21.04 309 THR A CA 1
ATOM 1868 C C . THR C 3 155 ? 79.146 105.954 -52.353 1.00 18.72 309 THR A C 1
ATOM 1869 O O . THR C 3 155 ? 78.435 106.566 -51.551 1.00 18.72 309 THR A O 1
ATOM 1873 N N . GLY C 3 156 ? 80.140 106.524 -53.013 1.00 18.00 310 GLY A N 1
ATOM 1874 C CA . GLY C 3 156 ? 80.401 107.942 -52.873 1.00 16.00 310 GLY A CA 1
ATOM 1875 C C . GLY C 3 156 ? 81.642 108.249 -52.073 1.00 19.14 310 GLY A C 1
ATOM 1876 O O . GLY C 3 156 ? 82.021 109.405 -51.988 1.00 24.42 310 GLY A O 1
ATOM 1877 N N . ALA C 3 157 ? 82.289 107.231 -51.511 1.00 19.35 311 ALA A N 1
ATOM 1878 C CA . ALA C 3 157 ? 83.492 107.423 -50.689 1.00 19.28 311 ALA A CA 1
ATOM 1879 C C . ALA C 3 157 ? 84.811 107.783 -51.403 1.00 23.82 311 ALA A C 1
ATOM 1880 O O . ALA C 3 157 ? 85.062 107.401 -52.547 1.00 22.51 311 ALA A O 1
ATOM 1882 N N . LYS C 3 158 ? 85.632 108.563 -50.709 1.00 23.73 312 LYS A N 1
ATOM 1883 C CA . LYS C 3 158 ? 86.939 108.976 -51.203 1.00 26.03 312 LYS A CA 1
ATOM 1884 C C . LYS C 3 158 ? 87.992 108.124 -50.497 1.00 27.90 312 LYS A C 1
ATOM 1885 O O . LYS C 3 158 ? 89.065 107.888 -51.039 1.00 31.18 312 LYS A O 1
ATOM 1891 N N . VAL C 3 159 ? 87.691 107.696 -49.273 1.00 27.16 313 VAL A N 1
ATOM 1892 C CA . VAL C 3 159 ? 88.598 106.834 -48.509 1.00 29.56 313 VAL A CA 1
ATOM 1893 C C . VAL C 3 159 ? 87.718 105.736 -47.938 1.00 28.60 313 VAL A C 1
ATOM 1894 O O . VAL C 3 159 ? 86.528 105.981 -47.699 1.00 26.72 313 VAL A O 1
ATOM 1898 N N . ARG C 3 160 ? 88.292 104.554 -47.701 1.00 27.31 314 ARG A N 1
ATOM 1899 C CA . ARG C 3 160 ? 87.538 103.412 -47.166 1.00 27.52 314 ARG A CA 1
ATOM 1900 C C . ARG C 3 160 ? 86.875 103.617 -45.794 1.00 26.95 314 ARG A C 1
ATOM 1901 O O . ARG C 3 160 ? 85.782 103.102 -45.553 1.00 23.13 314 ARG A O 1
ATOM 1909 N N . ALA C 3 161 ? 87.493 104.421 -44.930 1.00 25.74 315 ALA A N 1
ATOM 1910 C CA . ALA C 3 161 ? 86.935 104.688 -43.605 1.00 26.50 315 ALA A CA 1
ATOM 1911 C C . ALA C 3 161 ? 85.509 105.213 -43.689 1.00 25.23 315 ALA A C 1
ATOM 1912 O O . ALA C 3 161 ? 84.685 104.899 -42.837 1.00 25.09 315 ALA A O 1
ATOM 1914 N N . GLU C 3 162 ? 85.228 106.014 -44.710 1.00 21.71 316 GLU A N 1
ATOM 1915 C CA . GLU C 3 162 ? 83.888 106.546 -44.910 1.00 24.75 316 GLU A CA 1
ATOM 1916 C C . GLU C 3 162 ? 82.855 105.441 -45.205 1.00 25.87 316 GLU A C 1
ATOM 1917 O O . GLU C 3 162 ? 81.689 105.544 -44.807 1.00 26.53 316 GLU A O 1
ATOM 1923 N N . ILE C 3 163 ? 83.280 104.390 -45.900 1.00 23.36 317 ILE A N 1
ATOM 1924 C CA . ILE C 3 163 ? 82.402 103.272 -46.208 1.00 19.89 317 ILE A CA 1
ATOM 1925 C C . ILE C 3 163 ? 82.102 102.555 -44.897 1.00 24.87 317 ILE A C 1
ATOM 1926 O O . ILE C 3 163 ? 80.949 102.241 -44.579 1.00 23.79 317 ILE A O 1
ATOM 1931 N N . TYR C 3 164 ? 83.146 102.378 -44.097 1.00 27.58 318 TYR A N 1
ATOM 1932 C CA . TYR C 3 164 ? 83.016 101.700 -42.816 1.00 28.03 318 TYR A CA 1
ATOM 1933 C C . TYR C 3 164 ? 82.168 102.492 -41.815 1.00 29.07 318 TYR A C 1
ATOM 1934 O O . TYR C 3 164 ? 81.341 101.923 -41.098 1.00 30.04 318 TYR A O 1
ATOM 1943 N N . GLU C 3 165 ? 82.391 103.800 -41.755 1.00 30.13 319 GLU A N 1
ATOM 1944 C CA . GLU C 3 165 ? 81.640 104.665 -40.852 1.00 30.90 319 GLU A CA 1
ATOM 1945 C C . GLU C 3 165 ? 80.179 104.642 -41.218 1.00 29.07 319 GLU A C 1
ATOM 1946 O O . GLU C 3 165 ? 79.327 104.526 -40.341 1.00 31.84 319 GLU A O 1
ATOM 1952 N N . ALA C 3 166 ? 79.897 104.768 -42.516 1.00 26.40 320 ALA A N 1
ATOM 1953 C CA . ALA C 3 166 ? 78.525 104.759 -43.016 1.00 23.90 320 ALA A CA 1
ATOM 1954 C C . ALA C 3 166 ? 77.850 103.442 -42.715 1.00 20.65 320 ALA A C 1
ATOM 1955 O O . ALA C 3 166 ? 76.714 103.427 -42.247 1.00 26.24 320 ALA A O 1
ATOM 1957 N N . PHE C 3 167 ? 78.537 102.329 -42.952 1.00 22.32 321 PHE A N 1
ATOM 1958 C CA . PHE C 3 167 ? 77.922 101.043 -42.644 1.00 21.41 321 PHE A CA 1
ATOM 1959 C C . PHE C 3 167 ? 77.668 100.883 -41.136 1.00 28.68 321 PHE A C 1
ATOM 1960 O O . PHE C 3 167 ? 76.607 100.401 -40.730 1.00 30.47 321 PHE A O 1
ATOM 1968 N N . GLU C 3 168 ? 78.639 101.262 -40.303 1.00 26.32 322 GLU A N 1
ATOM 1969 C CA . GLU C 3 168 ? 78.458 101.156 -38.867 1.00 25.36 322 GLU A CA 1
ATOM 1970 C C . GLU C 3 168 ? 77.303 102.048 -38.381 1.00 25.81 322 GLU A C 1
ATOM 1971 O O . GLU C 3 168 ? 76.618 101.699 -37.424 1.00 26.49 322 GLU A O 1
ATOM 1977 N N . ASN C 3 169 ? 77.077 103.180 -39.050 1.00 24.40 323 ASN A N 1
ATOM 1978 C CA . ASN C 3 169 ? 75.988 104.083 -38.694 1.00 24.10 323 ASN A CA 1
ATOM 1979 C C . ASN C 3 169 ? 74.628 103.467 -39.029 1.00 26.69 323 ASN A C 1
ATOM 1980 O O . ASN C 3 169 ? 73.682 103.538 -38.242 1.00 28.88 323 ASN A O 1
ATOM 1985 N N . ILE C 3 170 ? 74.539 102.838 -40.194 1.00 27.83 324 ILE A N 1
ATOM 1986 C CA . ILE C 3 170 ? 73.286 102.232 -40.650 1.00 26.58 324 ILE A CA 1
ATOM 1987 C C . ILE C 3 170 ? 72.899 100.915 -39.966 1.00 28.58 324 ILE A C 1
ATOM 1988 O O . ILE C 3 170 ? 71.710 100.626 -39.795 1.00 27.48 324 ILE A O 1
ATOM 1993 N N . TYR C 3 171 ? 73.897 100.130 -39.573 1.00 29.65 325 TYR A N 1
ATOM 1994 C CA . TYR C 3 171 ? 73.662 98.829 -38.969 1.00 31.34 325 TYR A CA 1
ATOM 1995 C C . TYR C 3 171 ? 72.637 98.826 -37.830 1.00 33.16 325 TYR A C 1
ATOM 1996 O O . TYR C 3 171 ? 71.647 98.091 -37.893 1.00 33.73 325 TYR A O 1
ATOM 2005 N N . PRO C 3 172 ? 72.845 99.649 -36.781 1.00 36.43 326 PRO A N 1
ATOM 2006 C CA . PRO C 3 172 ? 71.856 99.663 -35.693 1.00 36.17 326 PRO A CA 1
ATOM 2007 C C . PRO C 3 172 ? 70.450 100.048 -36.193 1.00 37.95 326 PRO A C 1
ATOM 2008 O O . PRO C 3 172 ? 69.446 99.565 -35.668 1.00 39.06 326 PRO A O 1
ATOM 2012 N N . ILE C 3 173 ? 70.389 100.873 -37.238 1.00 36.08 327 ILE A N 1
ATOM 2013 C CA . ILE C 3 173 ? 69.127 101.321 -37.829 1.00 32.23 327 ILE A CA 1
ATOM 2014 C C . ILE C 3 173 ? 68.420 100.181 -38.588 1.00 31.12 327 ILE A C 1
ATOM 2015 O O . ILE C 3 173 ? 67.199 100.004 -38.474 1.00 33.16 327 ILE A O 1
ATOM 2020 N N . LEU C 3 174 ? 69.189 99.384 -39.317 1.00 29.33 328 LEU A N 1
ATOM 2021 C CA . LEU C 3 174 ? 68.614 98.275 -40.070 1.00 31.60 328 LEU A CA 1
ATOM 2022 C C . LEU C 3 174 ? 68.112 97.185 -39.147 1.00 32.98 328 LEU A C 1
ATOM 2023 O O . LEU C 3 174 ? 67.165 96.470 -39.474 1.00 31.07 328 LEU A O 1
ATOM 2028 N N . LYS C 3 175 ? 68.802 97.007 -38.027 1.00 35.58 329 LYS A N 1
ATOM 2029 C CA . LYS C 3 175 ? 68.388 96.003 -37.065 1.00 38.14 329 LYS A CA 1
ATOM 2030 C C . LYS C 3 175 ? 67.012 96.388 -36.520 1.00 36.52 329 LYS A C 1
ATOM 2031 O O . LYS C 3 175 ? 66.138 95.543 -36.359 1.00 34.97 329 LYS A O 1
ATOM 2037 N N . GLY C 3 176 ? 66.803 97.684 -36.324 1.00 36.40 330 GLY A N 1
ATOM 2038 C CA . GLY C 3 176 ? 65.531 98.151 -35.816 1.00 37.74 330 GLY A CA 1
ATOM 2039 C C . GLY C 3 176 ? 64.382 97.887 -36.766 1.00 39.81 330 GLY A C 1
ATOM 2040 O O . GLY C 3 176 ? 63.230 98.139 -36.412 1.00 40.55 330 GLY A O 1
ATOM 2041 N N . PHE C 3 177 ? 64.691 97.417 -37.976 1.00 40.81 331 PHE A N 1
ATOM 2042 C CA . PHE C 3 177 ? 63.675 97.130 -38.989 1.00 40.01 331 PHE A CA 1
ATOM 2043 C C . PHE C 3 177 ? 63.789 95.753 -39.592 1.00 41.81 331 PHE A C 1
ATOM 2044 O O . PHE C 3 177 ? 63.463 95.567 -40.761 1.00 46.94 331 PHE A O 1
ATOM 2052 N N . ARG C 3 178 ? 64.271 94.793 -38.815 1.00 44.54 332 ARG A N 1
ATOM 2053 C CA . ARG C 3 178 ? 64.405 93.424 -39.296 1.00 44.72 332 ARG A CA 1
ATOM 2054 C C . ARG C 3 178 ? 63.015 92.902 -39.665 1.00 47.61 332 ARG A C 1
ATOM 2055 O O . ARG C 3 178 ? 62.043 93.168 -38.959 1.00 46.16 332 ARG A O 1
ATOM 2063 N N . LYS C 3 179 ? 62.923 92.165 -40.768 1.00 52.41 333 LYS A N 1
ATOM 2064 C CA . LYS C 3 179 ? 61.641 91.620 -41.222 1.00 55.77 333 LYS A CA 1
ATOM 2065 C C . LYS C 3 179 ? 61.569 90.098 -41.096 1.00 58.23 333 LYS A C 1
ATOM 2066 O O . LYS C 3 179 ? 62.463 89.507 -40.447 1.00 60.16 333 LYS A O 1
#

Secondary structure (DSSP, 8-state):
----PEEEEEEEEEE-SS---HHHHHHHSTTEEE-TTT-SEEEEEEETTEEEEEEETTSEEEEE--SSHHHHHHHHHHHHHHHHHHT-----EEEEEEEEEEEEE-SS-B-HHHHHHHTTTTEE--TTT-SSEEEEETTTTEEEEE-TTSEEEEE--SSHHHHHHHHHHHHHHHHTTB-

B-factor: mean 34.0, std 12.39, range [13.81, 81.56]

Radius of gyration: 19.82 Å; Cα contacts (8 Å, |Δi|>4): 400; chains: 1; bounding box: 49×28×48 Å

Nearest PDB structures (foldseek):
  1cdw-assembly1_A  TM=1.006E+00  e=4.779E-37  Homo sapiens
  1c9b-assembly1_B  TM=1.001E+00  e=4.452E-33  Homo sapiens
  8cen-assembly1_O  TM=9.973E-01  e=3.541E-30  Saccharomyces cerevisiae
  4b0a-assembly1_A  TM=9.835E-01  e=1.532E-29  Saccharomyces cerevisiae
  6e16-assembly1_A  TM=9.811E-01  e=3.689E-29  Saccharomyces cerevisiae S288C

Foldseek 3Di:
DPWAWFWWKWKKKWAFPFFADLVLLQVPDDQWHDDCVVPQFIWHADVFVGWIKTQHRRRMMMIMGGRDPVSRVVVVVVVQVSRVVSPTSTDTHDMFTFKIKTKTAPQFFFDLVVLCVVPVVFWDDDCVVPQWIWGQDVVVGWIWTAHRRRMIMIMGDRDSVSVVVVCVVCSVVRVVGTD

Sequence (179 aa):
SGIVPQLQNIVSTVNLGCKLDLKTIALRARNAEYNPKRFAAVIMRIREPRTTALIFSSGKMVCTGAKSEENSRLAARKYARVVQKLGFPAKFLDFKIQNMVGSCDVKFPIRLEGLVLTHQQFSSYEPELFPGLIYRMIKPRIVLLIFVSGKVVLTGAKVRAEIYEAFENIYPILKGFRK

Solvent-accessible surface area: 9757 Å² total; per-residue (Å²): 58,85,26,111,6,114,11,55,46,0,35,0,40,5,37,0,31,19,164,11,57,8,140,45,0,26,154,124,9,198,106,16,92,62,74,79,203,159,79,65,2,0,20,3,119,32,194,90,3,187,7,30,0,40,0,58,57,56,0,122,1,34,1,38,26,2,106,30,43,145,49,0,113,85,0,0,92,71,0,0,71,48,0,84,180,28,63,33,91,11,94,28,75,123,36,105,24,59,39,0,28,0,30,17,45,5,152,12,49,0,90,0,84,2,0,32,125,78,37,114,117,58,16,55,49,94,64,146,142,81,82,1,0,43,8,132,15,76,160,20,170,2,40,0,41,0,44,57,67,0,102,1,41,0,35,39,0,85,81,97,46,50,0,67,86,0,0,79,64,0,37,75,41,0,99,61,24,152,119